Protein AF-A0AAF1BF26-F1 (afdb_monomer_lite)

Sequence (367 aa):
MISAPVGMAGLGSPFSTPRAQRFASSLDAVSPSLSTPLFRPRTPLGPSLLNSSPVAVKADPRDTPVYIAPKPKAAPTASINDLAVEIIQDIHLLAGNPHFPAVNQHVHNCLTSPSPTYAAAYMLHLYRDCHTRDILTSALRHRIVDIAVAEEMRRLWNNRRGYVPSHQSYLDTASPRTRSPSRTPTVSVPSTPEKQPKPSRPALSVHRLPRRIFRHRPGPQDPAIAPIIKFLFERYDPPVNSGQGYALQRSVLNANYELVEYLLRRGADTMIKDRLAIILAIRAKDLRMIKLLVEPLPGAGTFKEEGDSPTTSRGKKRKIIDRVKIDSKLVREAMSATDPCEEIIHYFVNEKGAMPPLNEIMALGRD

Foldseek 3Di:
DDDDDDDDDDDDDLDDDDDDDDDDDDDDDDDDDDDDDDDDDDDDDDDDDDDDDDDDDDDDPDDDPPPPPPDPPPDPPDDPLNDDLVVLLVVCLVVLDSCSLVPDVSSVVSPVQDDLLSLLSNLCSNCVVPDLACSLVVSVLDPNDDPSNSVSNQVVVCVVQLNDPDPVPVPPPDDDDDDDDDDDDDPDDPDDPPPRPDGNDDGYAHQADRLVLLQDQADPPGDLHHVVVVVNCVPHVYDLCHPQNSNLQSCLLSVSLVSNLVSVLSPRQCPTPNSNSLLSCLLVVPPVSNCSSFFDDVPSPDDDPPDDDDDDDPDDPPPRHTSDQDELVSLCSQLVHPDRDVVNNCCCCPVRVYDHDPVSVVVVVPD

Structure (mmCIF, N/CA/C/O backbone):
data_AF-A0AAF1BF26-F1
#
_entry.id   AF-A0AAF1BF26-F1
#
loop_
_atom_site.group_PDB
_atom_site.id
_atom_site.type_symbol
_atom_site.label_atom_id
_atom_site.label_alt_id
_atom_site.label_comp_id
_atom_site.label_asym_id
_atom_site.label_entity_id
_atom_site.label_seq_id
_atom_site.pdbx_PDB_ins_code
_atom_site.Cartn_x
_atom_site.Cartn_y
_atom_site.Cartn_z
_atom_site.occupancy
_atom_site.B_iso_or_equiv
_atom_site.auth_seq_id
_atom_site.auth_comp_id
_atom_site.auth_asym_id
_atom_site.auth_atom_id
_atom_site.pdbx_PDB_model_num
ATOM 1 N N . MET A 1 1 ? -7.132 -43.014 -4.455 1.00 40.69 1 MET A N 1
ATOM 2 C CA . MET A 1 1 ? -5.999 -42.333 -5.117 1.00 40.69 1 MET A CA 1
ATOM 3 C C . MET A 1 1 ? -6.134 -40.845 -4.850 1.00 40.69 1 MET A C 1
ATOM 5 O O . MET A 1 1 ? -7.050 -40.217 -5.357 1.00 40.69 1 MET A O 1
ATOM 9 N N . ILE A 1 2 ? -5.314 -40.343 -3.930 1.00 36.03 2 ILE A N 1
ATOM 10 C CA . ILE A 1 2 ? -5.322 -38.971 -3.409 1.00 36.03 2 ILE A CA 1
ATOM 11 C C . ILE A 1 2 ? -4.248 -38.201 -4.184 1.00 36.03 2 ILE A C 1
ATOM 13 O O . ILE A 1 2 ? -3.122 -38.683 -4.258 1.00 36.03 2 ILE A O 1
ATOM 17 N N . SER A 1 3 ? -4.571 -37.032 -4.744 1.00 34.88 3 SER A N 1
ATOM 18 C CA . SER A 1 3 ? -3.578 -36.133 -5.345 1.00 34.88 3 SER A CA 1
ATOM 19 C C . SER A 1 3 ? -3.618 -34.781 -4.639 1.00 34.88 3 SER A C 1
ATOM 21 O O . SER A 1 3 ? -4.616 -34.065 -4.688 1.00 34.88 3 SER A O 1
ATOM 23 N N . ALA A 1 4 ? -2.525 -34.480 -3.942 1.00 34.25 4 ALA A N 1
ATOM 24 C CA . ALA A 1 4 ? -2.267 -33.248 -3.208 1.00 34.25 4 ALA A CA 1
ATOM 25 C C . ALA A 1 4 ? -1.696 -32.141 -4.132 1.00 34.25 4 ALA A C 1
ATOM 27 O O . ALA A 1 4 ? -1.203 -32.449 -5.220 1.00 34.25 4 ALA A O 1
ATOM 28 N N . PRO A 1 5 ? -1.743 -30.858 -3.718 1.00 39.78 5 PRO A N 1
ATOM 29 C CA . PRO A 1 5 ? -1.290 -29.723 -4.520 1.00 39.78 5 PRO A CA 1
ATOM 30 C C . PRO A 1 5 ? 0.221 -29.471 -4.385 1.00 39.78 5 PRO A C 1
ATOM 32 O O . PRO A 1 5 ? 0.782 -29.504 -3.291 1.00 39.78 5 PRO A O 1
ATOM 35 N N . VAL A 1 6 ? 0.873 -29.155 -5.508 1.00 40.19 6 VAL A N 1
ATOM 36 C CA . VAL A 1 6 ? 2.287 -28.754 -5.571 1.00 40.19 6 VAL A CA 1
ATOM 37 C C . VAL A 1 6 ? 2.450 -27.322 -5.050 1.00 40.19 6 VAL A C 1
ATOM 39 O O . VAL A 1 6 ? 1.807 -26.386 -5.526 1.00 40.19 6 VAL A O 1
ATOM 42 N N . GLY A 1 7 ? 3.309 -27.168 -4.042 1.00 30.08 7 GLY A N 1
ATOM 43 C CA . GLY A 1 7 ? 3.620 -25.907 -3.379 1.00 30.08 7 GLY A CA 1
ATOM 44 C C . GLY A 1 7 ? 4.481 -24.964 -4.224 1.00 30.08 7 GLY A C 1
ATOM 45 O O . GLY A 1 7 ? 5.503 -25.348 -4.782 1.00 30.08 7 GLY A O 1
ATOM 46 N N . MET A 1 8 ? 4.086 -23.691 -4.257 1.00 34.56 8 MET A N 1
ATOM 47 C CA . MET A 1 8 ? 4.892 -22.575 -4.758 1.00 34.56 8 MET A CA 1
ATOM 48 C C . MET A 1 8 ? 5.852 -22.109 -3.657 1.00 34.56 8 MET A C 1
ATOM 50 O O . MET A 1 8 ? 5.487 -21.309 -2.791 1.00 34.56 8 MET A O 1
ATOM 54 N N . ALA A 1 9 ? 7.081 -22.621 -3.687 1.00 34.81 9 ALA A N 1
ATOM 55 C CA . ALA A 1 9 ? 8.181 -22.168 -2.847 1.00 34.81 9 ALA A CA 1
ATOM 56 C C . ALA A 1 9 ? 8.991 -21.054 -3.544 1.00 34.81 9 ALA A C 1
ATOM 58 O O . ALA A 1 9 ? 9.482 -21.224 -4.651 1.00 34.81 9 ALA A O 1
ATOM 59 N N . GLY A 1 10 ? 9.124 -19.915 -2.856 1.00 34.03 10 GLY A N 1
ATOM 60 C CA . GLY A 1 10 ? 10.326 -19.069 -2.819 1.00 34.03 10 GLY A CA 1
ATOM 61 C C . GLY A 1 10 ? 10.911 -18.503 -4.119 1.00 34.03 10 GLY A C 1
ATOM 62 O O . GLY A 1 10 ? 11.982 -18.924 -4.535 1.00 34.03 10 GLY A O 1
ATOM 63 N N . LEU A 1 11 ? 10.337 -17.419 -4.655 1.00 39.53 11 LEU A N 1
ATOM 64 C CA . LEU A 1 11 ? 11.113 -16.472 -5.469 1.00 39.53 11 LEU A CA 1
ATOM 65 C C . LEU A 1 11 ? 11.870 -15.512 -4.540 1.00 39.53 11 LEU A C 1
ATOM 67 O O . LEU A 1 11 ? 11.281 -14.608 -3.937 1.00 39.53 11 LEU A O 1
ATOM 71 N N . GLY A 1 12 ? 13.175 -15.750 -4.406 1.00 33.31 12 GLY A N 1
ATOM 72 C CA . GLY A 1 12 ? 14.129 -14.834 -3.788 1.00 33.31 12 GLY A CA 1
ATOM 73 C C . GLY A 1 12 ? 14.216 -13.511 -4.556 1.00 33.31 12 GLY A C 1
ATOM 74 O O . GLY A 1 12 ? 14.088 -13.461 -5.776 1.00 33.31 12 GLY A O 1
ATOM 75 N N . SER A 1 13 ? 14.389 -12.419 -3.812 1.00 44.44 13 SER A N 1
ATOM 76 C CA . SER A 1 13 ? 14.563 -11.059 -4.335 1.00 44.44 13 SER A CA 1
ATOM 77 C C . SER A 1 13 ? 15.870 -10.940 -5.137 1.00 44.44 13 SER A C 1
ATOM 79 O O . SER A 1 13 ? 16.902 -11.338 -4.601 1.00 44.44 13 SER A O 1
ATOM 81 N N . PRO A 1 14 ? 15.889 -10.328 -6.339 1.00 39.72 14 PRO A N 1
ATOM 82 C CA . PRO A 1 14 ? 17.132 -10.097 -7.082 1.00 39.72 14 PRO A CA 1
ATOM 83 C C . PRO A 1 14 ? 17.966 -8.913 -6.559 1.00 39.72 14 PRO A C 1
ATOM 85 O O . PRO A 1 14 ? 19.058 -8.679 -7.054 1.00 39.72 14 PRO A O 1
ATOM 88 N N . PHE A 1 15 ? 17.505 -8.181 -5.540 1.00 42.47 15 PHE A N 1
ATOM 89 C CA . PHE A 1 15 ? 18.300 -7.128 -4.901 1.00 42.47 15 PHE A CA 1
ATOM 90 C C . PHE A 1 15 ? 18.154 -7.233 -3.384 1.00 42.47 15 PHE A C 1
ATOM 92 O O . PHE A 1 15 ? 17.187 -6.736 -2.799 1.00 42.47 15 PHE A O 1
ATOM 99 N N . SER A 1 16 ? 19.082 -7.952 -2.751 1.00 33.31 16 SER A N 1
ATOM 100 C CA . SER A 1 16 ? 19.198 -8.054 -1.296 1.00 33.31 16 SER A CA 1
ATOM 101 C C . SER A 1 16 ? 20.555 -7.505 -0.868 1.00 33.31 16 SER A C 1
ATOM 103 O O . SER A 1 16 ? 21.589 -8.052 -1.232 1.00 33.31 16 SER A O 1
ATOM 105 N N . THR A 1 17 ? 20.545 -6.434 -0.080 1.00 48.38 17 THR A N 1
ATOM 106 C CA . THR A 1 17 ? 21.694 -5.973 0.710 1.00 48.38 17 THR A CA 1
ATOM 107 C C . THR A 1 17 ? 21.740 -6.727 2.051 1.00 48.38 17 THR A C 1
ATOM 109 O O . THR A 1 17 ? 20.719 -7.291 2.468 1.00 48.38 17 THR A O 1
ATOM 112 N N . PRO A 1 18 ? 22.903 -6.809 2.727 1.00 40.94 18 PRO A N 1
ATOM 113 C CA . PRO A 1 18 ? 23.077 -7.700 3.869 1.00 40.94 18 PRO A CA 1
ATOM 114 C C . PRO A 1 18 ? 22.363 -7.205 5.135 1.00 40.94 18 PRO A C 1
ATOM 116 O O . PRO A 1 18 ? 22.387 -6.030 5.495 1.00 40.94 18 PRO A O 1
ATOM 119 N N . ARG A 1 19 ? 21.735 -8.165 5.820 1.00 29.84 19 ARG A N 1
ATOM 120 C CA . ARG A 1 19 ? 21.041 -8.054 7.107 1.00 29.84 19 ARG A CA 1
ATOM 121 C C . ARG A 1 19 ? 22.049 -8.285 8.236 1.00 29.84 19 ARG A C 1
ATOM 123 O O . ARG A 1 19 ? 22.527 -9.402 8.390 1.00 29.84 19 ARG A O 1
ATOM 130 N N . ALA A 1 20 ? 22.325 -7.267 9.048 1.00 34.78 20 ALA A N 1
ATOM 131 C CA . ALA A 1 20 ? 23.003 -7.433 10.332 1.00 34.78 20 ALA A CA 1
ATOM 132 C C . ALA A 1 20 ? 21.964 -7.720 11.431 1.00 34.78 20 ALA A C 1
ATOM 134 O O . ALA A 1 20 ? 21.023 -6.951 11.627 1.00 34.78 20 ALA A O 1
ATOM 135 N N . GLN A 1 21 ? 22.119 -8.845 12.128 1.00 35.56 21 GLN A N 1
ATOM 136 C CA . GLN A 1 21 ? 21.452 -9.154 13.394 1.00 35.56 21 GLN A CA 1
ATOM 137 C C . GLN A 1 21 ? 22.481 -9.043 14.520 1.00 35.56 21 GLN A C 1
ATOM 139 O O . GLN A 1 21 ? 23.494 -9.734 14.458 1.00 35.56 21 GLN A O 1
ATOM 144 N N . ARG A 1 22 ? 22.183 -8.271 15.571 1.00 34.97 22 ARG A N 1
ATOM 145 C CA . ARG A 1 22 ? 22.579 -8.575 16.958 1.00 34.97 22 ARG A CA 1
ATOM 146 C C . ARG A 1 22 ? 21.479 -8.092 17.911 1.00 34.97 22 ARG A C 1
ATOM 148 O O . ARG A 1 22 ? 20.923 -7.015 17.718 1.00 34.97 22 ARG A O 1
ATOM 155 N N . PHE A 1 23 ? 21.145 -8.944 18.877 1.00 34.34 23 PHE A N 1
ATOM 156 C CA . PHE A 1 23 ? 20.182 -8.739 19.963 1.00 34.34 23 PHE A CA 1
ATOM 157 C C . PHE A 1 23 ? 20.903 -8.325 21.259 1.00 34.34 23 PHE A C 1
ATOM 159 O O . PHE A 1 23 ? 21.984 -8.851 21.495 1.00 34.34 23 PHE A O 1
ATOM 166 N N . ALA A 1 24 ? 20.208 -7.496 22.066 1.00 32.34 24 ALA A N 1
ATOM 167 C CA . ALA A 1 24 ? 20.249 -7.297 23.538 1.00 32.34 24 ALA A CA 1
ATOM 168 C C . ALA A 1 24 ? 21.606 -6.914 24.198 1.00 32.34 24 ALA A C 1
ATOM 170 O O . ALA A 1 24 ? 22.652 -7.353 23.751 1.00 32.34 24 ALA A O 1
ATOM 171 N N . SER A 1 25 ? 21.722 -6.100 25.260 1.00 30.53 25 SER A N 1
ATOM 172 C CA . SER A 1 25 ? 20.800 -5.687 26.339 1.00 30.53 25 SER A CA 1
ATOM 173 C C . SER A 1 25 ? 21.402 -4.512 27.157 1.00 30.53 25 SER A C 1
ATOM 175 O O . SER A 1 25 ? 22.616 -4.383 27.230 1.00 30.53 25 SER A O 1
ATOM 177 N N . SER A 1 26 ? 20.506 -3.706 27.748 1.00 30.44 26 SER A N 1
ATOM 178 C CA . SER A 1 26 ? 20.555 -2.818 28.942 1.00 30.44 26 SER A CA 1
ATOM 179 C C . SER A 1 26 ? 21.846 -2.664 29.787 1.00 30.44 26 SER A C 1
ATOM 181 O O . SER A 1 26 ? 22.392 -3.667 30.236 1.00 30.44 26 SER A O 1
ATOM 183 N N . LEU A 1 27 ? 22.249 -1.413 30.099 1.00 33.66 27 LEU A N 1
ATOM 184 C CA . LEU A 1 27 ? 22.248 -0.771 31.443 1.00 33.66 27 LEU A CA 1
ATOM 185 C C . LEU A 1 27 ? 22.979 0.600 31.439 1.00 33.66 27 LEU A C 1
ATOM 187 O O . LEU A 1 27 ? 23.675 0.948 30.490 1.00 33.66 27 LEU A O 1
ATOM 191 N N . ASP A 1 28 ? 22.722 1.368 32.496 1.00 28.83 28 ASP A N 1
ATOM 192 C CA . ASP A 1 28 ? 22.870 2.814 32.720 1.00 28.83 28 ASP A CA 1
ATOM 193 C C . ASP A 1 28 ? 24.282 3.458 32.734 1.00 28.83 28 ASP A C 1
ATOM 195 O O . ASP A 1 28 ? 25.301 2.802 32.917 1.00 28.83 28 ASP A O 1
ATOM 199 N N . ALA A 1 29 ? 24.245 4.804 32.708 1.00 30.02 29 ALA A N 1
ATOM 200 C CA . ALA A 1 29 ? 25.068 5.760 33.477 1.00 30.02 29 ALA A CA 1
ATOM 201 C C . ALA A 1 29 ? 26.346 6.409 32.869 1.00 30.02 29 ALA A C 1
ATOM 203 O O . ALA A 1 29 ? 27.376 5.781 32.675 1.00 30.02 29 ALA A O 1
ATOM 204 N N . VAL A 1 30 ? 26.256 7.750 32.760 1.00 31.06 30 VAL A N 1
ATOM 205 C CA . VAL A 1 30 ? 27.221 8.788 33.214 1.00 31.06 30 VAL A CA 1
ATOM 206 C C . VAL A 1 30 ? 28.549 8.998 32.443 1.00 31.06 30 VAL A C 1
ATOM 208 O O . VAL A 1 30 ? 29.457 8.177 32.445 1.00 31.06 30 VAL A O 1
ATOM 211 N N . SER A 1 31 ? 28.680 10.201 31.860 1.00 33.72 31 SER A N 1
ATOM 212 C CA . SER A 1 31 ? 29.905 10.861 31.346 1.00 33.72 31 SER A CA 1
ATOM 213 C C . SER A 1 31 ? 30.948 11.121 32.458 1.00 33.72 31 SER A C 1
ATOM 215 O O . SER A 1 31 ? 30.517 11.291 33.600 1.00 33.72 31 SER A O 1
ATOM 217 N N . PRO A 1 32 ? 32.275 11.280 32.188 1.00 43.38 32 PRO A N 1
ATOM 218 C CA . PRO A 1 32 ? 32.796 12.550 31.629 1.00 43.38 32 PRO A CA 1
ATOM 219 C C . PRO A 1 32 ? 34.136 12.527 30.819 1.00 43.38 32 PRO A C 1
ATOM 221 O O . PRO A 1 32 ? 34.945 11.616 30.900 1.00 43.38 32 PRO A O 1
ATOM 224 N N . SER A 1 33 ? 34.322 13.614 30.048 1.00 31.86 33 SER A N 1
ATOM 225 C CA . SER A 1 33 ? 35.517 14.437 29.709 1.00 31.86 33 SER A CA 1
ATOM 226 C C . SER A 1 33 ? 36.944 13.899 29.407 1.00 31.86 33 SER A C 1
ATOM 228 O O . SER A 1 33 ? 37.556 13.221 30.220 1.00 31.86 33 SER A O 1
ATOM 230 N N . LEU A 1 34 ? 37.522 14.537 28.363 1.00 32.00 34 LEU A N 1
ATOM 231 C CA . LEU A 1 34 ? 38.917 15.008 28.149 1.00 32.00 34 LEU A CA 1
ATOM 232 C C . LEU A 1 34 ? 40.036 14.016 27.757 1.00 32.00 34 LEU A C 1
ATOM 234 O O . LEU A 1 34 ? 40.499 13.229 28.570 1.00 32.00 34 LEU A O 1
ATOM 238 N N . SER A 1 35 ? 40.590 14.212 26.547 1.00 30.39 35 SER A N 1
ATOM 239 C CA . SER A 1 35 ? 42.024 14.485 26.272 1.00 30.39 35 SER A CA 1
ATOM 240 C C . SER A 1 35 ? 42.433 14.017 24.864 1.00 30.39 35 SER A C 1
ATOM 242 O O . SER A 1 35 ? 42.386 12.833 24.546 1.00 30.39 35 SER A O 1
ATOM 244 N N . THR A 1 36 ? 42.881 14.951 24.025 1.00 43.78 36 THR A N 1
ATOM 245 C CA . THR A 1 36 ? 43.575 14.695 22.751 1.00 43.78 36 THR A CA 1
ATOM 246 C C . THR A 1 36 ? 44.898 15.450 22.757 1.00 43.78 36 THR A C 1
ATOM 248 O O . THR A 1 36 ? 44.869 16.656 23.021 1.00 43.78 36 THR A O 1
ATOM 251 N N . PRO A 1 37 ? 46.030 14.831 22.381 1.00 43.94 37 PRO A N 1
ATOM 252 C CA . PRO A 1 37 ? 47.222 15.572 22.020 1.00 43.94 37 PRO A CA 1
ATOM 253 C C . PRO A 1 37 ? 47.460 15.600 20.503 1.00 43.94 37 PRO A C 1
ATOM 255 O O . PRO A 1 37 ? 47.262 14.633 19.770 1.00 43.94 37 PRO A O 1
ATOM 258 N N . LEU A 1 38 ? 47.918 16.777 20.084 1.00 38.22 38 LEU A N 1
ATOM 259 C CA . LEU A 1 38 ? 48.548 17.143 18.818 1.00 38.22 38 LEU A CA 1
ATOM 260 C C . LEU A 1 38 ? 49.737 16.232 18.459 1.00 38.22 38 LEU A C 1
ATOM 262 O O . LEU A 1 38 ? 50.477 15.863 19.362 1.00 38.22 38 LEU A O 1
ATOM 266 N N . PHE A 1 39 ? 50.024 16.031 17.160 1.00 33.72 39 PHE A N 1
ATOM 267 C CA . PHE A 1 39 ? 51.300 16.460 16.546 1.00 33.72 39 PHE A CA 1
ATOM 268 C C . PHE A 1 39 ? 51.361 16.287 15.004 1.00 33.72 39 PHE A C 1
ATOM 270 O O . PHE A 1 39 ? 51.277 15.189 14.473 1.00 33.72 39 PHE A O 1
ATOM 277 N N . ARG A 1 40 ? 51.550 17.444 14.347 1.00 35.94 40 ARG A N 1
ATOM 278 C CA . ARG A 1 40 ? 52.318 17.848 13.140 1.00 35.94 40 ARG A CA 1
ATOM 279 C C . ARG A 1 40 ? 52.424 17.008 11.839 1.00 35.94 40 ARG A C 1
ATOM 281 O O . ARG A 1 40 ? 52.832 15.854 11.874 1.00 35.94 40 ARG A O 1
ATOM 288 N N . PRO A 1 41 ? 5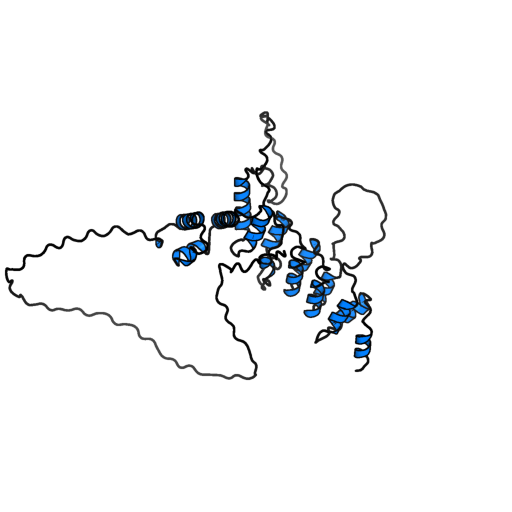2.313 17.685 10.668 1.00 45.59 41 PRO A N 1
ATOM 289 C CA . PRO A 1 41 ? 52.735 17.192 9.354 1.00 45.59 41 PRO A CA 1
ATOM 290 C C . PRO A 1 41 ? 54.164 17.652 8.985 1.00 45.59 41 PRO A C 1
ATOM 292 O O . PRO A 1 41 ? 54.627 18.696 9.455 1.00 45.59 41 PRO A O 1
ATOM 295 N N . ARG A 1 42 ? 54.845 16.936 8.077 1.00 36.66 42 ARG A N 1
ATOM 296 C CA . ARG A 1 42 ? 55.989 17.469 7.311 1.00 36.66 42 ARG A CA 1
ATOM 297 C C . ARG A 1 42 ? 55.957 17.021 5.846 1.00 36.66 42 ARG A C 1
ATOM 299 O O . ARG A 1 42 ? 55.748 15.857 5.531 1.00 36.66 42 ARG A O 1
ATOM 306 N N . THR A 1 43 ? 56.143 18.027 5.005 1.00 45.53 43 THR A N 1
ATOM 307 C CA . THR A 1 43 ? 56.187 18.121 3.542 1.00 45.53 43 THR A CA 1
ATOM 308 C C . THR A 1 43 ? 57.587 17.794 2.968 1.00 45.53 43 THR A C 1
ATOM 310 O O . THR A 1 43 ? 58.497 17.498 3.745 1.00 45.53 43 THR A O 1
ATOM 313 N N . PRO A 1 44 ? 57.762 17.791 1.624 1.00 57.31 44 PRO A N 1
ATOM 314 C CA . PRO A 1 44 ? 58.751 16.989 0.904 1.00 57.31 44 PRO A CA 1
ATOM 315 C C . PRO A 1 44 ? 60.024 17.766 0.533 1.00 57.31 44 PRO A C 1
ATOM 317 O O . PRO A 1 44 ? 60.053 18.995 0.577 1.00 57.31 44 PRO A O 1
ATOM 320 N N . LEU A 1 45 ? 61.054 17.046 0.084 1.00 40.09 45 LEU A N 1
ATOM 321 C CA . LEU A 1 45 ? 62.228 17.612 -0.581 1.00 40.09 45 LEU A CA 1
ATOM 322 C C . LEU A 1 45 ? 62.517 16.841 -1.871 1.00 40.09 45 LEU A C 1
ATOM 324 O O . LEU A 1 45 ? 62.503 15.612 -1.894 1.00 40.09 45 LEU A O 1
ATOM 328 N N . GLY A 1 46 ? 62.704 17.616 -2.937 1.00 37.53 46 GLY A N 1
ATOM 329 C CA . GLY A 1 46 ? 63.023 17.179 -4.288 1.00 37.53 46 GLY A CA 1
ATOM 330 C C . GLY A 1 46 ? 64.532 16.998 -4.542 1.00 37.53 46 GLY A C 1
ATOM 331 O O . GLY A 1 46 ? 65.257 16.631 -3.621 1.00 37.53 46 GLY A O 1
ATOM 332 N N . PRO A 1 47 ? 65.001 17.189 -5.791 1.00 60.97 47 PRO A N 1
ATOM 333 C CA . PRO A 1 47 ? 65.889 16.238 -6.460 1.00 60.97 47 PRO A CA 1
ATOM 334 C C . PRO A 1 47 ? 67.333 16.738 -6.625 1.00 60.97 47 PRO A C 1
ATOM 336 O O . PRO A 1 47 ? 67.577 17.942 -6.638 1.00 60.97 47 PRO A O 1
ATOM 339 N N . SER A 1 48 ? 68.266 15.812 -6.873 1.00 37.41 48 SER A N 1
ATOM 340 C CA . SER A 1 48 ? 69.649 16.135 -7.247 1.00 37.41 48 SER A CA 1
ATOM 341 C C . SER A 1 48 ? 70.153 15.248 -8.385 1.00 37.41 48 SER A C 1
ATOM 343 O O . SER A 1 48 ? 70.106 14.022 -8.323 1.00 37.41 48 SER A O 1
ATOM 345 N N . LEU A 1 49 ? 70.631 15.933 -9.421 1.00 40.59 49 LEU A N 1
ATOM 346 C CA . LEU A 1 49 ? 71.404 15.463 -10.567 1.00 40.59 49 LEU A CA 1
ATOM 347 C C . LEU A 1 49 ? 72.805 14.995 -10.136 1.00 40.59 49 LEU A C 1
ATOM 349 O O . LEU A 1 49 ? 73.362 15.577 -9.209 1.00 40.59 49 LEU A O 1
ATOM 353 N N . LEU A 1 50 ? 73.399 14.053 -10.880 1.00 36.72 50 LEU A N 1
ATOM 354 C CA . LEU A 1 50 ? 74.702 14.174 -11.574 1.00 36.72 50 LEU A CA 1
ATOM 355 C C . LEU A 1 50 ? 75.379 12.809 -11.794 1.00 36.72 50 LEU A C 1
ATOM 357 O O . LEU A 1 50 ? 75.561 12.035 -10.865 1.00 36.72 50 LEU A O 1
ATOM 361 N N . ASN A 1 51 ? 75.795 12.618 -13.052 1.00 34.44 51 ASN A N 1
ATOM 362 C CA . ASN A 1 51 ? 77.010 11.967 -13.552 1.00 34.44 51 ASN A CA 1
ATOM 363 C C . ASN A 1 51 ? 77.453 10.610 -12.982 1.00 34.44 51 ASN A C 1
ATOM 365 O O . ASN A 1 51 ? 77.809 10.495 -11.815 1.00 34.44 51 ASN A O 1
ATOM 369 N N . SER A 1 52 ? 77.692 9.650 -13.884 1.00 36.06 52 SER A N 1
ATOM 370 C CA . SER A 1 52 ? 79.058 9.288 -14.324 1.00 36.06 52 SER A CA 1
ATOM 371 C C . SER A 1 52 ? 79.024 8.132 -15.339 1.00 36.06 52 SER A C 1
ATOM 373 O O . SER A 1 52 ? 78.599 7.028 -15.023 1.00 36.06 52 SER A O 1
ATOM 375 N N . SER A 1 53 ? 79.512 8.393 -16.556 1.00 37.16 53 SER A N 1
ATOM 376 C CA . SER A 1 53 ? 80.234 7.405 -17.387 1.00 37.16 53 SER A CA 1
ATOM 377 C C . SER A 1 53 ? 81.582 7.072 -16.703 1.00 37.16 53 SER A C 1
ATOM 379 O O . SER A 1 53 ? 81.963 7.855 -15.830 1.00 37.16 53 SER A O 1
ATOM 381 N N . PRO A 1 54 ? 82.379 6.045 -17.086 1.00 51.69 54 PRO A N 1
ATOM 382 C CA . PRO A 1 54 ? 82.401 5.328 -18.369 1.00 51.69 54 PRO A CA 1
ATOM 383 C C . PRO A 1 54 ? 82.573 3.794 -18.220 1.00 51.69 54 PRO A C 1
ATOM 385 O O . PRO A 1 54 ? 82.648 3.270 -17.117 1.00 51.69 54 PRO A O 1
ATOM 388 N N . VAL A 1 55 ? 82.671 3.067 -19.339 1.00 38.91 55 VAL A N 1
ATOM 389 C CA . VAL A 1 55 ? 83.800 2.166 -19.678 1.00 38.91 55 VAL A CA 1
ATOM 390 C C . VAL A 1 55 ? 83.401 1.319 -20.889 1.00 38.91 55 VAL A C 1
ATOM 392 O O . VAL A 1 55 ? 82.419 0.582 -20.883 1.00 38.91 55 VAL A O 1
ATOM 395 N N . ALA A 1 56 ? 84.195 1.461 -21.947 1.00 44.03 56 ALA A N 1
ATOM 396 C CA . ALA A 1 56 ? 84.126 0.677 -23.164 1.00 44.03 56 ALA A CA 1
ATOM 397 C C . ALA A 1 56 ? 84.609 -0.757 -22.900 1.00 44.03 56 ALA A C 1
ATOM 399 O O . ALA A 1 56 ? 85.759 -0.963 -22.509 1.00 44.03 56 ALA A O 1
ATOM 400 N N . VAL A 1 57 ? 83.750 -1.740 -23.167 1.00 44.94 57 VAL A N 1
ATOM 401 C CA . VAL A 1 57 ? 84.138 -3.150 -23.270 1.00 44.94 57 VAL A CA 1
ATOM 402 C C . VAL A 1 57 ? 84.043 -3.557 -24.736 1.00 44.94 57 VAL A C 1
ATOM 404 O O . VAL A 1 57 ? 83.050 -3.301 -25.413 1.00 44.94 57 VAL A O 1
ATOM 407 N N . LYS A 1 58 ? 85.154 -4.116 -25.220 1.00 40.75 58 LYS A N 1
ATOM 408 C CA . LYS A 1 58 ? 85.392 -4.590 -26.583 1.00 40.75 58 LYS A CA 1
ATOM 409 C C . LYS A 1 58 ? 84.345 -5.624 -27.004 1.00 40.75 58 LYS A C 1
ATOM 411 O O . LYS A 1 58 ? 83.987 -6.501 -26.228 1.00 40.75 58 LYS A O 1
ATOM 416 N N . ALA A 1 59 ? 83.913 -5.504 -28.254 1.00 39.72 59 ALA A N 1
ATOM 417 C CA . ALA A 1 59 ? 83.000 -6.413 -28.923 1.00 39.72 59 ALA A CA 1
ATOM 418 C C . ALA A 1 59 ? 83.694 -7.740 -29.277 1.00 39.72 59 ALA A C 1
ATOM 420 O O . ALA A 1 59 ? 84.725 -7.729 -29.951 1.00 39.72 59 ALA A O 1
ATOM 421 N N . ASP A 1 60 ? 83.090 -8.856 -28.869 1.00 48.31 60 ASP A N 1
ATOM 422 C CA . ASP A 1 60 ? 83.344 -10.182 -29.436 1.00 48.31 60 ASP A CA 1
ATOM 423 C C . ASP A 1 60 ? 82.419 -10.403 -30.651 1.00 48.31 60 ASP A C 1
ATOM 425 O O . ASP A 1 60 ? 81.207 -10.184 -30.550 1.00 48.31 60 ASP A O 1
ATOM 429 N N . PRO A 1 61 ? 82.934 -10.829 -31.819 1.00 57.44 61 PRO A N 1
ATOM 430 C CA . PRO A 1 61 ? 82.138 -10.971 -33.028 1.00 57.44 61 PRO A CA 1
ATOM 431 C C . PRO A 1 61 ? 81.661 -12.417 -33.167 1.00 57.44 61 PRO A C 1
ATOM 433 O O . PRO A 1 61 ? 82.254 -13.186 -33.923 1.00 57.44 61 PRO A O 1
ATOM 436 N N . ARG A 1 62 ? 80.617 -12.816 -32.428 1.00 52.66 62 ARG A N 1
ATOM 437 C CA . ARG A 1 62 ? 79.942 -14.111 -32.664 1.00 52.66 62 ARG A CA 1
ATOM 438 C C . ARG A 1 62 ? 78.504 -14.248 -32.160 1.00 52.66 62 ARG A C 1
ATOM 440 O O . ARG A 1 62 ? 77.993 -15.360 -32.161 1.00 52.66 62 ARG A O 1
ATOM 447 N N . ASP A 1 63 ? 77.824 -13.144 -31.867 1.00 46.09 63 ASP A N 1
ATOM 448 C CA . ASP A 1 63 ? 76.383 -13.161 -31.618 1.00 46.09 63 ASP A CA 1
ATOM 449 C C . ASP A 1 63 ? 75.644 -12.537 -32.801 1.00 46.09 63 ASP A C 1
ATOM 451 O O . ASP A 1 63 ? 75.588 -11.320 -32.976 1.00 46.09 63 ASP A O 1
ATOM 455 N N . THR A 1 64 ? 75.077 -13.389 -33.653 1.00 56.81 64 THR A N 1
ATOM 456 C CA . THR A 1 64 ? 74.027 -12.980 -34.589 1.00 56.81 64 THR A CA 1
ATOM 457 C C . THR A 1 64 ? 72.874 -12.371 -33.788 1.00 56.81 64 THR A C 1
ATOM 459 O O . THR A 1 64 ? 72.278 -13.090 -32.979 1.00 56.81 64 THR A O 1
ATOM 462 N N . PRO A 1 65 ? 72.507 -11.092 -33.988 1.00 50.66 65 PRO A N 1
ATOM 463 C CA . PRO A 1 65 ? 71.336 -10.537 -33.335 1.00 50.66 65 PRO A CA 1
ATOM 464 C C . PRO A 1 65 ? 70.108 -11.228 -33.924 1.00 50.66 65 PRO A C 1
ATOM 466 O O . PRO A 1 65 ? 69.750 -11.021 -35.084 1.00 50.66 65 PRO A O 1
ATOM 469 N N . VAL A 1 66 ? 69.465 -12.078 -33.126 1.00 54.88 66 VAL A N 1
ATOM 470 C CA . VAL A 1 66 ? 68.130 -12.583 -33.436 1.00 54.88 66 VAL A CA 1
ATOM 471 C C . VAL A 1 66 ? 67.222 -11.361 -33.518 1.00 54.88 66 VAL A C 1
ATOM 473 O O . VAL A 1 66 ? 66.902 -10.737 -32.507 1.00 54.88 66 VAL A O 1
ATOM 476 N N . TYR A 1 67 ? 66.842 -10.991 -34.739 1.00 53.53 67 TYR A N 1
ATOM 477 C CA . TYR A 1 67 ? 65.834 -9.974 -35.002 1.00 53.53 67 TYR A CA 1
ATOM 478 C C . TYR A 1 67 ? 64.501 -10.517 -34.474 1.00 53.53 67 TYR A C 1
ATOM 480 O O . TYR A 1 67 ? 63.759 -11.206 -35.174 1.00 53.53 67 TYR A O 1
ATOM 488 N N . ILE A 1 68 ? 64.208 -10.264 -33.197 1.00 57.97 68 ILE A N 1
ATOM 489 C CA . ILE A 1 68 ? 62.872 -10.474 -32.649 1.00 57.97 68 ILE A CA 1
ATOM 490 C C . ILE A 1 68 ? 62.008 -9.410 -33.315 1.00 57.97 68 ILE A C 1
ATOM 492 O O . ILE A 1 68 ? 62.020 -8.245 -32.919 1.00 57.97 68 ILE A O 1
ATOM 496 N N . ALA A 1 69 ? 61.304 -9.807 -34.377 1.00 57.28 69 ALA A N 1
ATOM 497 C CA . ALA A 1 69 ? 60.297 -8.970 -35.004 1.00 57.28 69 ALA A CA 1
ATOM 498 C C . ALA A 1 69 ? 59.390 -8.392 -33.901 1.00 57.28 69 ALA A C 1
ATOM 500 O O . ALA A 1 69 ? 58.942 -9.156 -33.035 1.00 57.28 69 ALA A O 1
ATOM 501 N N . PRO A 1 70 ? 59.129 -7.071 -33.876 1.00 56.81 70 PRO A N 1
ATOM 502 C CA . PRO A 1 70 ? 58.212 -6.510 -32.900 1.00 56.81 70 PRO A CA 1
ATOM 503 C C . PRO A 1 70 ? 56.872 -7.218 -33.085 1.00 56.81 70 PRO A C 1
ATOM 505 O O . PRO A 1 70 ? 56.272 -7.145 -34.159 1.00 56.81 70 PRO A O 1
ATOM 508 N N . LYS A 1 71 ? 56.431 -7.954 -32.053 1.00 58.62 71 LYS A N 1
ATOM 509 C CA . LYS A 1 71 ? 55.106 -8.582 -32.041 1.00 58.62 71 LYS A CA 1
ATOM 510 C C . LYS A 1 71 ? 54.096 -7.521 -32.486 1.00 58.62 71 LYS A C 1
ATOM 512 O O . LYS A 1 71 ? 54.150 -6.410 -31.945 1.00 58.62 71 LYS A O 1
ATOM 517 N N . PRO A 1 72 ? 53.209 -7.818 -33.454 1.00 57.72 72 PRO A N 1
ATOM 518 C CA . PRO A 1 72 ? 52.197 -6.856 -33.862 1.00 57.72 72 PRO A CA 1
ATOM 519 C C . PRO A 1 72 ? 51.457 -6.419 -32.599 1.00 57.72 72 PRO A C 1
ATOM 521 O O . PRO A 1 72 ? 51.024 -7.271 -31.820 1.00 57.72 72 PRO A O 1
ATOM 524 N N . LYS A 1 73 ? 51.392 -5.102 -32.350 1.00 59.81 73 LYS A N 1
ATOM 525 C CA . LYS A 1 73 ? 50.593 -4.540 -31.256 1.00 59.81 73 LYS A CA 1
ATOM 526 C C . LYS A 1 73 ? 49.200 -5.136 -31.410 1.00 59.81 73 LYS A C 1
ATOM 528 O O . LYS A 1 73 ? 48.531 -4.844 -32.399 1.00 59.81 73 LYS A O 1
ATOM 533 N N . ALA A 1 74 ? 48.831 -6.036 -30.499 1.00 60.59 74 ALA A N 1
ATOM 534 C CA . ALA A 1 74 ? 47.535 -6.686 -30.522 1.00 60.59 74 ALA A CA 1
ATOM 535 C C . ALA A 1 74 ? 46.479 -5.585 -30.645 1.00 60.59 74 ALA A C 1
ATOM 537 O O . ALA A 1 74 ? 46.532 -4.599 -29.904 1.00 60.59 74 ALA A O 1
ATOM 538 N N . ALA A 1 75 ? 45.587 -5.716 -31.630 1.00 63.50 75 ALA A N 1
ATOM 539 C CA . ALA A 1 75 ? 44.445 -4.825 -31.760 1.00 63.50 75 ALA A CA 1
ATOM 540 C C . ALA A 1 75 ? 43.752 -4.720 -30.390 1.00 63.50 75 ALA A C 1
ATOM 542 O O . ALA A 1 75 ? 43.731 -5.723 -29.667 1.00 63.50 75 ALA A O 1
ATOM 543 N N . PRO A 1 76 ? 43.226 -3.546 -30.001 1.00 63.53 76 PRO A N 1
ATOM 544 C CA . PRO A 1 76 ? 42.544 -3.412 -28.723 1.00 63.53 76 PRO A CA 1
ATOM 545 C C . PRO A 1 76 ? 41.425 -4.453 -28.670 1.00 63.53 76 PRO A C 1
ATOM 547 O O . PRO A 1 76 ? 40.473 -4.405 -29.448 1.00 63.53 76 PRO A O 1
ATOM 550 N N . THR A 1 77 ? 41.585 -5.455 -27.808 1.00 73.00 77 THR A N 1
ATOM 551 C CA . THR A 1 77 ? 40.565 -6.469 -27.567 1.00 73.00 77 THR A CA 1
ATOM 552 C C . THR A 1 77 ? 39.411 -5.760 -26.880 1.00 73.00 77 THR A C 1
ATOM 554 O O . THR A 1 77 ? 39.509 -5.477 -25.686 1.00 73.00 77 THR A O 1
ATOM 557 N N . ALA A 1 78 ? 38.370 -5.415 -27.641 1.00 75.69 78 ALA A N 1
ATOM 558 C CA . ALA A 1 78 ? 37.182 -4.768 -27.102 1.00 75.69 78 ALA A CA 1
ATOM 559 C C . ALA A 1 78 ? 36.631 -5.630 -25.963 1.00 75.69 78 ALA A C 1
ATOM 561 O O . ALA A 1 78 ? 36.264 -6.793 -26.166 1.00 75.69 78 ALA A O 1
ATOM 562 N N . SER A 1 79 ? 36.644 -5.078 -24.755 1.00 83.25 79 SER A N 1
ATOM 563 C CA . SER A 1 79 ? 36.119 -5.749 -23.575 1.00 83.25 79 SER A CA 1
ATOM 564 C C . SER A 1 79 ? 34.646 -5.396 -23.402 1.00 83.25 79 SER A C 1
ATOM 566 O O . SER A 1 79 ? 34.158 -4.395 -23.920 1.00 83.25 79 SER A O 1
ATOM 568 N N . ILE A 1 80 ? 33.924 -6.182 -22.603 1.00 81.69 80 ILE A N 1
ATOM 569 C CA . ILE A 1 80 ? 32.536 -5.877 -22.225 1.00 81.69 80 ILE A CA 1
ATOM 570 C C . ILE A 1 80 ? 32.395 -4.496 -21.551 1.00 81.69 80 ILE A C 1
ATOM 572 O O . ILE A 1 80 ? 31.315 -3.918 -21.550 1.00 81.69 80 ILE A O 1
ATOM 576 N N . ASN A 1 81 ? 33.491 -3.967 -20.996 1.00 83.94 81 ASN A N 1
ATOM 577 C CA . ASN A 1 81 ? 33.553 -2.647 -20.366 1.00 83.94 81 ASN A CA 1
ATOM 578 C C . ASN A 1 81 ? 33.570 -1.482 -21.371 1.00 83.94 81 ASN A C 1
ATOM 580 O O . ASN A 1 81 ? 33.328 -0.349 -20.968 1.00 83.94 81 ASN A O 1
ATOM 584 N N . ASP A 1 82 ? 33.867 -1.752 -22.645 1.00 87.00 82 ASP A N 1
ATOM 585 C CA . ASP A 1 82 ? 33.955 -0.735 -23.701 1.00 87.00 82 ASP A CA 1
ATOM 586 C C . ASP A 1 82 ? 32.635 -0.604 -24.485 1.00 87.00 82 ASP A C 1
ATOM 588 O O . ASP A 1 82 ? 32.517 0.216 -25.397 1.00 87.00 82 ASP A O 1
ATOM 592 N N . LEU A 1 83 ? 31.634 -1.428 -24.155 1.00 87.31 83 LEU A N 1
ATOM 593 C CA . LEU A 1 83 ? 30.321 -1.407 -24.792 1.00 87.31 83 LEU A CA 1
ATOM 594 C C . LEU A 1 83 ? 29.495 -0.215 -24.301 1.00 87.31 83 LEU A C 1
ATOM 596 O O . LEU A 1 83 ? 29.465 0.106 -23.115 1.00 87.31 83 LEU A O 1
ATOM 600 N N . ALA A 1 84 ? 28.750 0.396 -25.221 1.00 89.38 84 ALA A N 1
ATOM 601 C CA . ALA A 1 84 ? 27.766 1.413 -24.879 1.00 89.38 84 ALA A CA 1
ATOM 602 C C . ALA A 1 84 ? 26.641 0.828 -24.002 1.00 89.38 84 ALA A C 1
ATOM 604 O O . ALA A 1 84 ? 26.299 -0.358 -24.101 1.00 89.38 84 ALA A O 1
ATOM 605 N N . VAL A 1 85 ? 26.041 1.668 -23.153 1.00 88.38 85 VAL A N 1
ATOM 606 C CA . VAL A 1 85 ? 25.056 1.230 -22.150 1.00 88.38 85 VAL A CA 1
ATOM 607 C C . VAL A 1 85 ? 23.811 0.616 -22.794 1.00 88.38 85 VAL A C 1
ATOM 609 O O . VAL A 1 85 ? 23.234 -0.324 -22.249 1.00 88.38 85 VAL A O 1
ATOM 612 N N . GLU A 1 86 ? 23.430 1.108 -23.972 1.00 89.00 86 GLU A N 1
ATOM 613 C CA . GLU A 1 86 ? 22.297 0.643 -24.771 1.00 89.00 86 GLU A CA 1
ATOM 614 C C . GLU A 1 86 ? 22.526 -0.788 -25.262 1.00 89.00 86 GLU A C 1
ATOM 616 O O . GLU A 1 86 ? 21.633 -1.625 -25.182 1.00 89.00 86 GLU A O 1
ATOM 621 N N . ILE A 1 87 ? 23.754 -1.105 -25.682 1.00 89.81 87 ILE A N 1
ATOM 622 C CA . ILE A 1 87 ? 24.102 -2.446 -26.160 1.00 89.81 87 ILE A CA 1
ATOM 623 C C . ILE A 1 87 ? 24.118 -3.440 -24.999 1.00 89.81 87 ILE A C 1
ATOM 625 O O . ILE A 1 87 ? 23.614 -4.552 -25.132 1.00 89.81 87 ILE A O 1
ATOM 629 N N . ILE A 1 88 ? 24.637 -3.042 -23.834 1.00 89.19 88 ILE A N 1
ATOM 630 C CA . ILE A 1 88 ? 24.598 -3.875 -22.619 1.00 89.19 88 ILE A CA 1
ATOM 631 C C . ILE A 1 88 ? 23.144 -4.173 -22.218 1.00 89.19 88 ILE A C 1
ATOM 633 O O . ILE A 1 88 ? 22.813 -5.301 -21.840 1.00 89.19 88 ILE A O 1
ATOM 637 N N . GLN A 1 89 ? 22.273 -3.170 -22.321 1.00 89.50 89 GLN A N 1
ATOM 638 C CA . GLN A 1 89 ? 20.839 -3.297 -22.084 1.00 89.50 89 GLN A CA 1
ATOM 639 C C . GLN A 1 89 ? 20.180 -4.255 -23.092 1.00 89.50 89 GLN A C 1
ATOM 641 O O . GLN A 1 89 ? 19.483 -5.187 -22.683 1.00 89.50 89 GLN A O 1
ATOM 646 N N . ASP A 1 90 ? 20.447 -4.108 -24.386 1.00 87.75 90 ASP A N 1
ATOM 647 C CA . ASP A 1 90 ? 19.898 -4.994 -25.419 1.00 87.75 90 ASP A CA 1
ATOM 648 C C . ASP A 1 90 ? 20.368 -6.443 -25.250 1.00 87.75 90 ASP A C 1
ATOM 650 O O . ASP A 1 90 ? 19.553 -7.369 -25.314 1.00 87.75 90 ASP A O 1
ATOM 654 N N . ILE A 1 91 ? 21.652 -6.654 -24.939 1.00 89.50 91 ILE A N 1
ATOM 655 C CA . ILE A 1 91 ? 22.193 -7.980 -24.613 1.00 89.50 91 ILE A CA 1
ATOM 656 C C . ILE A 1 91 ? 21.422 -8.588 -23.438 1.00 89.50 91 ILE A C 1
ATOM 658 O O . ILE A 1 91 ? 21.020 -9.749 -23.509 1.00 89.50 91 ILE A O 1
ATOM 662 N N . HIS A 1 92 ? 21.165 -7.820 -22.375 1.00 89.69 92 HIS A N 1
ATOM 663 C CA . HIS A 1 92 ? 20.406 -8.319 -21.228 1.00 89.69 92 HIS A CA 1
ATOM 664 C C . HIS A 1 92 ? 18.950 -8.662 -21.581 1.00 89.69 92 HIS A C 1
ATOM 666 O O . HIS A 1 92 ? 18.449 -9.706 -21.154 1.00 89.69 92 HIS A O 1
ATOM 672 N N . LEU A 1 93 ? 18.277 -7.822 -22.374 1.00 88.75 93 LEU A N 1
ATOM 673 C CA . LEU A 1 93 ? 16.905 -8.067 -22.837 1.00 88.75 93 LEU A CA 1
ATOM 674 C C . LEU A 1 93 ? 16.798 -9.332 -23.689 1.00 88.75 93 LEU A C 1
ATOM 676 O O . LEU A 1 93 ? 15.831 -10.080 -23.541 1.00 88.75 93 LEU A O 1
ATOM 680 N N . LEU A 1 94 ? 17.773 -9.565 -24.569 1.00 87.50 94 LEU A N 1
ATOM 681 C CA . LEU A 1 94 ? 17.822 -10.747 -25.429 1.00 87.50 94 LEU A CA 1
ATOM 682 C C . LEU A 1 94 ? 18.203 -12.008 -24.649 1.00 87.50 94 LEU A C 1
ATOM 684 O O . LEU A 1 94 ? 17.623 -13.067 -24.880 1.00 87.50 94 LEU A O 1
ATOM 688 N N . ALA A 1 95 ? 19.148 -11.894 -23.715 1.00 87.75 95 ALA A N 1
ATOM 689 C CA . ALA A 1 95 ? 19.587 -13.012 -22.890 1.00 87.75 95 ALA A CA 1
ATOM 690 C C . ALA A 1 95 ? 18.501 -13.473 -21.908 1.00 87.75 95 ALA A C 1
ATOM 692 O O . ALA A 1 95 ? 18.461 -14.650 -21.552 1.00 87.75 95 ALA A O 1
ATOM 693 N N . GLY A 1 96 ? 17.651 -12.554 -21.429 1.00 83.62 96 GLY A N 1
ATOM 694 C CA . GLY A 1 96 ? 16.573 -12.857 -20.484 1.00 83.62 96 GLY A CA 1
ATOM 695 C C . GLY A 1 96 ? 17.060 -13.434 -19.148 1.00 83.62 96 GLY A C 1
ATOM 696 O O . GLY A 1 96 ? 16.277 -14.048 -18.428 1.00 83.62 96 GLY A O 1
ATOM 697 N N . ASN A 1 97 ? 18.349 -13.274 -18.823 1.00 85.69 97 ASN A N 1
ATOM 698 C CA . ASN A 1 97 ? 18.978 -13.875 -17.653 1.00 85.69 97 ASN A CA 1
ATOM 699 C C . ASN A 1 97 ? 18.985 -12.894 -16.466 1.00 85.69 97 ASN A C 1
ATOM 701 O O . ASN A 1 97 ? 19.751 -11.928 -16.498 1.00 85.69 97 ASN A O 1
ATOM 705 N N . PRO A 1 98 ? 18.249 -13.174 -15.373 1.00 83.25 98 PRO A N 1
ATOM 706 C CA . PRO A 1 98 ? 18.207 -12.306 -14.194 1.00 83.25 98 PRO A CA 1
ATOM 707 C C . PRO A 1 98 ? 19.561 -12.104 -13.497 1.00 83.25 98 PRO A C 1
ATOM 709 O O . PRO A 1 98 ? 19.712 -11.162 -12.722 1.00 83.25 98 PRO A O 1
ATOM 712 N N . HIS A 1 99 ? 20.531 -12.991 -13.734 1.00 84.94 99 HIS A N 1
ATOM 713 C CA . HIS A 1 99 ? 21.853 -12.975 -13.103 1.00 84.94 99 HIS A CA 1
ATOM 714 C C . HIS A 1 99 ? 22.916 -12.237 -13.921 1.00 84.94 99 HIS A C 1
ATOM 716 O O . HIS A 1 99 ? 24.049 -12.111 -13.465 1.00 84.94 99 HIS A O 1
ATOM 722 N N . PHE A 1 100 ? 22.578 -11.715 -15.100 1.00 85.69 100 PHE A N 1
ATOM 723 C CA . PHE A 1 100 ? 23.518 -10.957 -15.927 1.00 85.69 100 PHE A CA 1
ATOM 724 C C . PHE A 1 100 ? 24.159 -9.746 -15.212 1.00 85.69 100 PHE A C 1
ATOM 726 O O . PHE A 1 100 ? 25.367 -9.555 -15.364 1.00 85.69 100 PHE A O 1
ATOM 733 N N . PRO A 1 101 ? 23.447 -8.982 -14.352 1.00 84.88 101 PRO A N 1
ATOM 734 C CA . PRO A 1 101 ? 24.077 -7.920 -13.565 1.00 84.88 101 PRO A CA 1
ATOM 735 C C . PRO A 1 101 ? 25.164 -8.414 -12.599 1.00 84.88 101 PRO A C 1
ATOM 737 O O . PRO A 1 101 ? 25.989 -7.617 -12.173 1.00 84.88 101 PRO A O 1
ATOM 740 N N . ALA A 1 102 ? 25.188 -9.702 -12.235 1.00 86.75 102 ALA A N 1
ATOM 741 C CA . ALA A 1 102 ? 26.179 -10.254 -11.309 1.00 86.75 102 ALA A CA 1
ATOM 742 C C . ALA A 1 102 ? 27.522 -10.594 -11.981 1.00 86.75 102 ALA A C 1
ATOM 744 O O . ALA A 1 102 ? 28.486 -10.909 -11.289 1.00 86.75 102 ALA A O 1
ATOM 745 N N . VAL A 1 103 ? 27.593 -10.545 -13.315 1.00 86.94 103 VAL A N 1
ATOM 746 C CA . VAL A 1 103 ? 28.777 -10.970 -14.078 1.00 86.94 103 VAL A CA 1
ATOM 747 C C . VAL A 1 103 ? 29.910 -9.943 -13.994 1.00 86.94 103 VAL A C 1
ATOM 749 O O . VAL A 1 103 ? 31.080 -10.316 -13.988 1.00 86.94 103 VAL A O 1
ATOM 752 N N . ASN A 1 104 ? 29.587 -8.647 -13.940 1.00 89.25 104 ASN A N 1
ATOM 753 C CA . ASN A 1 104 ? 30.577 -7.570 -13.959 1.00 89.25 104 ASN A CA 1
ATOM 754 C C . ASN A 1 104 ? 30.031 -6.313 -13.261 1.00 89.25 104 ASN A C 1
ATOM 756 O O . ASN A 1 104 ? 28.869 -5.953 -13.443 1.00 89.25 104 ASN A O 1
ATOM 760 N N . GLN A 1 105 ? 30.883 -5.607 -12.513 1.00 87.44 105 GLN A N 1
ATOM 761 C CA . GLN A 1 105 ? 30.538 -4.350 -11.843 1.00 87.44 105 GLN A CA 1
ATOM 762 C C . GLN A 1 105 ? 30.089 -3.246 -12.816 1.00 87.44 105 GLN A C 1
ATOM 764 O O . GLN A 1 105 ? 29.179 -2.485 -12.493 1.00 87.44 105 GLN A O 1
ATOM 769 N N . HIS A 1 106 ? 30.696 -3.152 -14.003 1.00 87.69 106 HIS A N 1
ATOM 770 C CA . HIS A 1 106 ? 30.292 -2.202 -15.041 1.00 87.69 106 HIS A CA 1
ATOM 771 C C . HIS A 1 106 ? 28.852 -2.480 -15.491 1.00 87.69 106 HIS A C 1
ATOM 773 O O . HIS A 1 106 ? 27.998 -1.601 -15.407 1.00 87.69 106 HIS A O 1
ATOM 779 N N . VAL A 1 107 ? 28.554 -3.738 -15.833 1.00 86.94 107 VAL A N 1
ATOM 780 C CA . VAL A 1 107 ? 27.204 -4.188 -16.209 1.00 86.94 107 VAL A CA 1
ATOM 781 C C . VAL A 1 107 ? 26.209 -3.957 -15.068 1.00 86.94 107 VAL A C 1
ATOM 783 O O . VAL A 1 107 ? 25.114 -3.446 -15.299 1.00 86.94 107 VAL A O 1
ATOM 786 N N . HIS A 1 108 ? 26.594 -4.259 -13.827 1.00 86.56 108 HIS A N 1
ATOM 787 C CA . HIS A 1 108 ? 25.778 -3.974 -12.650 1.00 86.56 108 HIS A CA 1
ATOM 788 C C . HIS A 1 108 ? 25.415 -2.486 -12.564 1.00 86.56 108 HIS A C 1
ATOM 790 O O . HIS A 1 108 ? 24.243 -2.140 -12.406 1.00 86.56 108 HIS A O 1
ATOM 796 N N . ASN A 1 109 ? 26.398 -1.594 -12.697 1.00 85.69 109 ASN A N 1
ATOM 797 C CA . ASN A 1 109 ? 26.187 -0.150 -12.604 1.00 85.69 109 ASN A CA 1
ATOM 798 C C . ASN A 1 109 ? 25.279 0.362 -13.735 1.00 85.69 109 ASN A C 1
ATOM 800 O O . ASN A 1 109 ? 24.351 1.126 -13.471 1.00 85.69 109 ASN A O 1
ATOM 804 N N . CYS A 1 110 ? 25.478 -0.127 -14.962 1.00 85.44 110 CYS A N 1
ATOM 805 C CA . CYS A 1 110 ? 24.638 0.178 -16.123 1.00 85.44 110 CYS A CA 1
ATOM 806 C C . CYS A 1 110 ? 23.170 -0.245 -15.939 1.00 85.44 110 CYS A C 1
ATOM 808 O O . CYS A 1 110 ? 22.264 0.408 -16.457 1.00 85.44 110 CYS A O 1
ATOM 810 N N . LEU A 1 111 ? 22.926 -1.334 -15.204 1.00 84.56 111 LEU A N 1
ATOM 811 C CA . LEU A 1 111 ? 21.593 -1.910 -14.997 1.00 84.56 111 LEU A CA 1
ATOM 812 C C . LEU A 1 111 ? 20.933 -1.510 -13.668 1.00 84.56 111 LEU A C 1
ATOM 814 O O . LEU A 1 111 ? 19.748 -1.784 -13.478 1.00 84.56 111 LEU A O 1
ATOM 818 N N . THR A 1 112 ? 21.666 -0.854 -12.763 1.00 83.56 112 THR A N 1
ATOM 819 C CA . THR A 1 112 ? 21.147 -0.392 -11.461 1.00 83.56 112 THR A CA 1
ATOM 820 C C . THR A 1 112 ? 20.272 0.855 -11.603 1.00 83.56 112 THR A C 1
ATOM 822 O O . THR A 1 112 ? 19.242 0.951 -10.936 1.00 83.56 112 THR A O 1
ATOM 825 N N . SER A 1 113 ? 20.637 1.769 -12.508 1.00 78.38 113 SER A N 1
ATOM 826 C CA . SER A 1 113 ? 19.878 2.993 -12.815 1.00 78.38 113 SER A CA 1
ATOM 827 C C . SER A 1 113 ? 19.439 3.007 -14.286 1.00 78.38 113 SER A C 1
ATOM 829 O O . SER A 1 113 ? 19.944 3.809 -15.073 1.00 78.38 113 SER A O 1
ATOM 831 N N . PRO A 1 114 ? 18.549 2.087 -14.698 1.00 83.69 114 PRO A N 1
ATOM 832 C CA . PRO A 1 114 ? 18.153 1.961 -16.091 1.00 83.69 114 PRO A CA 1
ATOM 833 C C . PRO A 1 114 ? 17.286 3.127 -16.576 1.00 83.69 114 PRO A C 1
ATOM 835 O O . PRO A 1 114 ? 16.549 3.743 -15.807 1.00 83.69 114 PRO A O 1
ATOM 838 N N . SER A 1 115 ? 17.276 3.335 -17.896 1.00 89.31 115 SER A N 1
ATOM 839 C CA . SER A 1 115 ? 16.270 4.176 -18.552 1.00 89.31 115 SER A CA 1
ATOM 840 C C . SER A 1 115 ? 14.851 3.627 -18.305 1.00 89.31 115 SER A C 1
ATOM 842 O O . SER A 1 115 ? 14.661 2.403 -18.358 1.00 89.31 115 SER A O 1
ATOM 844 N N . PRO A 1 116 ? 13.829 4.485 -18.100 1.00 89.81 116 PRO A N 1
ATOM 845 C CA . PRO A 1 116 ? 12.453 4.035 -17.896 1.00 89.81 116 PRO A CA 1
ATOM 846 C C . PRO A 1 116 ? 11.927 3.157 -19.035 1.00 89.81 116 PRO A C 1
ATOM 848 O O . PRO A 1 116 ? 11.248 2.158 -18.790 1.00 89.81 116 PRO A O 1
ATOM 851 N N . THR A 1 117 ? 12.308 3.477 -20.275 1.00 91.38 117 THR A N 1
ATOM 852 C CA . THR A 1 117 ? 11.958 2.707 -21.476 1.00 91.38 117 THR A CA 1
ATOM 853 C C . THR A 1 117 ? 12.497 1.283 -21.400 1.00 91.38 117 THR A C 1
ATOM 855 O O . THR A 1 117 ? 11.779 0.321 -21.677 1.00 91.38 117 THR A O 1
ATOM 858 N N . TYR A 1 118 ? 13.755 1.142 -20.982 1.00 91.25 118 TYR A N 1
ATOM 859 C CA . TYR A 1 118 ? 14.405 -0.151 -20.834 1.00 91.25 118 TYR A CA 1
ATOM 860 C C . TYR A 1 118 ? 13.783 -0.962 -19.696 1.00 91.25 118 TYR A C 1
ATOM 862 O O . TYR A 1 118 ? 13.416 -2.121 -19.891 1.00 91.25 118 TYR A O 1
ATOM 870 N N . ALA A 1 119 ? 13.604 -0.354 -18.519 1.00 91.50 119 ALA A N 1
ATOM 871 C CA . ALA A 1 119 ? 12.997 -1.028 -17.375 1.00 91.50 119 ALA A CA 1
ATOM 872 C C . ALA A 1 119 ? 11.574 -1.508 -17.703 1.00 91.50 119 ALA A C 1
ATOM 874 O O . ALA A 1 119 ? 11.203 -2.635 -17.365 1.00 91.50 119 ALA A O 1
ATOM 875 N N . ALA A 1 120 ? 10.800 -0.696 -18.427 1.00 93.31 120 ALA A N 1
ATOM 876 C CA . ALA A 1 120 ? 9.480 -1.065 -18.915 1.00 93.31 120 ALA A CA 1
ATOM 877 C C . ALA A 1 120 ? 9.529 -2.232 -19.914 1.00 93.31 120 ALA A C 1
ATOM 879 O O . ALA A 1 120 ? 8.762 -3.190 -19.778 1.00 93.31 120 ALA A O 1
ATOM 880 N N . ALA A 1 121 ? 10.439 -2.187 -20.893 1.00 91.62 121 ALA A N 1
ATOM 881 C CA . ALA A 1 121 ? 10.626 -3.260 -21.868 1.00 91.62 121 ALA A CA 1
ATOM 882 C C . ALA A 1 121 ? 11.038 -4.579 -21.194 1.00 91.62 121 ALA A C 1
ATOM 884 O O . ALA A 1 121 ? 10.450 -5.623 -21.490 1.00 91.62 121 ALA A O 1
ATOM 885 N N . TYR A 1 122 ? 11.970 -4.515 -20.240 1.00 91.25 122 TYR A N 1
ATOM 886 C CA . TYR A 1 122 ? 12.432 -5.661 -19.461 1.00 91.25 122 TYR A CA 1
ATOM 887 C C . TYR A 1 122 ? 11.307 -6.257 -18.614 1.00 91.25 122 TYR A C 1
ATOM 889 O O . TYR A 1 122 ? 11.090 -7.465 -18.647 1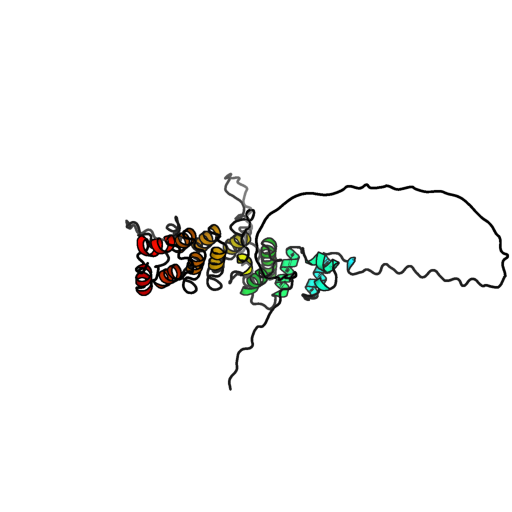.00 91.25 122 TYR A O 1
ATOM 897 N N . MET A 1 123 ? 10.516 -5.429 -17.924 1.00 91.44 123 MET A N 1
ATOM 898 C CA . MET A 1 123 ? 9.364 -5.909 -17.150 1.00 91.44 123 MET A CA 1
ATOM 899 C C . MET A 1 123 ? 8.310 -6.582 -18.032 1.00 91.44 123 MET A C 1
ATOM 901 O O . MET A 1 123 ? 7.780 -7.633 -17.671 1.00 91.44 123 MET A O 1
ATOM 905 N N . LEU A 1 124 ? 8.022 -6.019 -19.207 1.00 91.12 124 LEU A N 1
ATOM 906 C CA . LEU A 1 124 ? 7.107 -6.634 -20.170 1.00 91.12 124 LEU A CA 1
ATOM 907 C C . LEU A 1 124 ? 7.659 -7.934 -20.772 1.00 91.12 124 LEU A C 1
ATOM 909 O O . LEU A 1 124 ? 6.867 -8.787 -21.171 1.00 91.12 124 LEU A O 1
ATOM 913 N N . HIS A 1 125 ? 8.981 -8.078 -20.876 1.00 90.31 125 HIS A N 1
ATOM 914 C CA . HIS A 1 125 ? 9.625 -9.318 -21.305 1.00 90.31 125 HIS A CA 1
ATOM 915 C C . HIS A 1 125 ? 9.566 -10.384 -20.202 1.00 90.31 125 HIS A C 1
ATOM 917 O O . HIS A 1 125 ? 9.139 -11.506 -20.463 1.00 90.31 125 HIS A O 1
ATOM 923 N N . LEU A 1 126 ? 9.909 -10.018 -18.963 1.00 89.38 126 LEU A N 1
ATOM 924 C CA . LEU A 1 126 ? 9.922 -10.914 -17.803 1.00 89.38 126 LEU A CA 1
ATOM 925 C C . LEU A 1 126 ? 8.541 -11.524 -17.523 1.00 89.38 126 LEU A C 1
ATOM 927 O O . LEU A 1 126 ? 8.434 -12.690 -17.157 1.00 89.38 126 LEU A O 1
ATOM 931 N N . TYR A 1 127 ? 7.479 -10.740 -17.711 1.00 89.62 127 TYR A N 1
ATOM 932 C CA . TYR A 1 127 ? 6.098 -11.169 -17.482 1.00 89.62 127 TYR A CA 1
ATOM 933 C C . TYR A 1 127 ? 5.343 -11.495 -18.780 1.00 89.62 127 TYR A C 1
ATOM 935 O O . TYR A 1 127 ? 4.113 -11.434 -18.798 1.00 89.62 127 TYR A O 1
ATOM 943 N N . ARG A 1 128 ? 6.047 -11.855 -19.865 1.00 87.06 128 ARG A N 1
ATOM 944 C CA . ARG A 1 128 ? 5.423 -12.202 -21.160 1.00 87.06 128 ARG A CA 1
ATOM 945 C C . ARG A 1 128 ? 4.467 -13.397 -21.072 1.00 87.06 128 ARG A C 1
ATOM 947 O O . ARG A 1 128 ? 3.458 -13.411 -21.768 1.00 87.06 128 ARG A O 1
ATOM 954 N N . ASP A 1 129 ? 4.782 -14.345 -20.189 1.00 85.62 129 ASP A N 1
ATOM 955 C CA . ASP A 1 129 ? 4.037 -15.593 -19.993 1.00 85.62 129 ASP A CA 1
ATOM 956 C C . ASP A 1 129 ? 2.931 -15.449 -18.928 1.00 85.62 129 ASP A C 1
ATOM 958 O O . ASP A 1 129 ? 2.162 -16.373 -18.671 1.00 85.62 129 ASP A O 1
ATOM 962 N N . CYS A 1 130 ? 2.830 -14.279 -18.286 1.00 86.25 130 CYS A N 1
ATOM 963 C CA . CYS A 1 130 ? 1.793 -14.001 -17.299 1.00 86.25 130 CYS A CA 1
ATOM 964 C C . CYS A 1 130 ? 0.492 -13.535 -17.959 1.00 86.25 130 CYS A C 1
ATOM 966 O O . CYS A 1 130 ? 0.480 -12.900 -19.015 1.00 86.25 130 CYS A O 1
ATOM 968 N N . HIS A 1 131 ? -0.626 -13.771 -17.271 1.00 84.38 131 HIS A N 1
ATOM 969 C CA . HIS A 1 131 ? -1.919 -13.224 -17.666 1.00 84.38 131 HIS A CA 1
ATOM 970 C C . HIS A 1 131 ? -1.833 -11.698 -17.783 1.00 84.38 131 HIS A C 1
ATOM 972 O O . HIS A 1 131 ? -1.295 -11.039 -16.895 1.00 84.38 131 HIS A O 1
ATOM 978 N N . THR A 1 132 ? -2.421 -11.115 -18.836 1.00 83.00 132 THR A N 1
ATOM 979 C CA . THR A 1 132 ? -2.369 -9.660 -19.106 1.00 83.00 132 THR A CA 1
ATOM 980 C C . THR A 1 132 ? -2.779 -8.803 -17.907 1.00 83.00 132 THR A C 1
ATOM 982 O O . THR A 1 132 ? -2.230 -7.729 -17.673 1.00 83.00 132 THR A O 1
ATOM 985 N N . ARG A 1 133 ? -3.721 -9.330 -17.127 1.00 83.62 133 ARG A N 1
ATOM 986 C CA . ARG A 1 133 ? -4.266 -8.764 -15.895 1.00 83.62 133 ARG A CA 1
ATOM 987 C C . ARG A 1 133 ? -3.240 -8.643 -14.758 1.00 83.62 133 ARG A C 1
ATOM 989 O O . ARG A 1 133 ? -3.347 -7.746 -13.930 1.00 83.62 133 ARG A O 1
ATOM 996 N N . ASP A 1 134 ? -2.229 -9.505 -14.736 1.00 87.69 134 ASP A N 1
ATOM 997 C CA . ASP A 1 134 ? -1.250 -9.595 -13.650 1.00 87.69 134 ASP A CA 1
ATOM 998 C C . ASP A 1 134 ? 0.109 -8.980 -13.993 1.00 87.69 134 ASP A C 1
ATOM 1000 O O . ASP A 1 134 ? 0.939 -8.829 -13.094 1.00 87.69 134 ASP A O 1
ATOM 1004 N N . ILE A 1 135 ? 0.344 -8.600 -15.256 1.00 91.44 135 ILE A N 1
ATOM 1005 C CA . ILE A 1 135 ? 1.630 -8.056 -15.725 1.00 91.44 135 ILE A CA 1
ATOM 1006 C C . ILE A 1 135 ? 2.027 -6.838 -14.887 1.00 91.44 135 ILE A C 1
ATOM 1008 O O . ILE A 1 135 ? 3.082 -6.826 -14.252 1.00 91.44 135 ILE A O 1
ATOM 1012 N N . LEU A 1 136 ? 1.156 -5.827 -14.827 1.00 90.75 136 LEU A N 1
ATOM 1013 C CA . LEU A 1 136 ? 1.456 -4.583 -14.120 1.00 90.75 136 LEU A CA 1
ATOM 1014 C C . LEU A 1 136 ? 1.474 -4.785 -12.597 1.00 90.75 136 LEU A C 1
ATOM 1016 O O . LEU A 1 136 ? 2.381 -4.309 -11.915 1.00 90.75 136 LEU A O 1
ATOM 1020 N N . THR A 1 137 ? 0.529 -5.557 -12.053 1.00 91.56 137 THR A N 1
ATOM 1021 C CA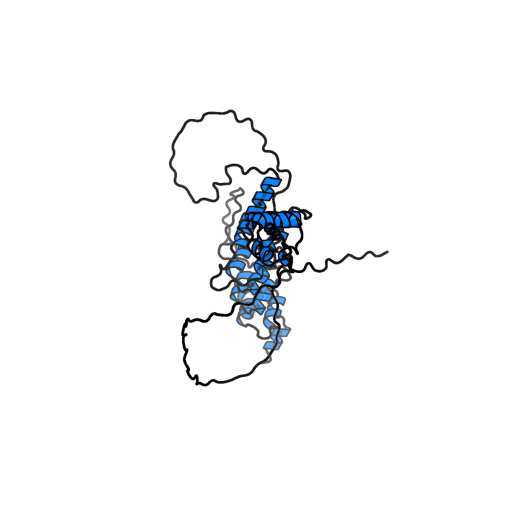 . THR A 1 137 ? 0.500 -5.912 -10.623 1.00 91.56 137 THR A CA 1
ATOM 1022 C C . THR A 1 137 ? 1.774 -6.634 -10.173 1.00 91.56 137 THR A C 1
ATOM 1024 O O . THR A 1 137 ? 2.241 -6.424 -9.049 1.00 91.56 137 THR A O 1
ATOM 1027 N N . SER A 1 138 ? 2.345 -7.485 -11.025 1.00 90.12 138 SER A N 1
ATOM 1028 C CA . SER A 1 138 ? 3.579 -8.218 -10.732 1.00 90.12 138 SER A CA 1
ATOM 1029 C C . SER A 1 138 ? 4.813 -7.341 -10.922 1.00 90.12 138 SER A C 1
ATOM 1031 O O . SER A 1 138 ? 5.700 -7.361 -10.068 1.00 90.12 138 SER A O 1
ATOM 1033 N N . ALA A 1 139 ? 4.836 -6.493 -11.951 1.00 91.88 139 ALA A N 1
ATOM 1034 C CA . ALA A 1 139 ? 5.909 -5.528 -12.176 1.00 91.88 139 ALA A CA 1
ATOM 1035 C C . ALA A 1 139 ? 6.073 -4.552 -11.002 1.00 91.88 139 ALA A C 1
ATOM 1037 O O . ALA A 1 139 ? 7.178 -4.394 -10.486 1.00 91.88 139 ALA A O 1
ATOM 1038 N N . LEU A 1 140 ? 4.976 -3.999 -10.474 1.00 91.81 140 LEU A N 1
ATOM 1039 C CA . LEU A 1 140 ? 5.005 -3.061 -9.341 1.00 91.81 140 LEU A CA 1
ATOM 1040 C C . LEU A 1 140 ? 5.590 -3.657 -8.039 1.00 91.81 140 LEU A C 1
ATOM 1042 O O . LEU A 1 140 ? 5.914 -2.925 -7.093 1.00 91.81 140 LEU A O 1
ATOM 1046 N N . ARG A 1 141 ? 5.762 -4.985 -7.957 1.00 90.00 141 ARG A N 1
ATOM 1047 C CA . ARG A 1 141 ? 6.469 -5.629 -6.836 1.00 90.00 141 ARG A CA 1
ATOM 1048 C C . ARG A 1 141 ? 7.956 -5.274 -6.815 1.00 90.00 141 ARG A C 1
ATOM 1050 O O . ARG A 1 141 ? 8.535 -5.274 -5.730 1.00 90.00 141 ARG A O 1
ATOM 1057 N N . HIS A 1 142 ? 8.544 -4.919 -7.955 1.00 88.62 142 HIS A N 1
ATOM 1058 C CA . HIS A 1 142 ? 9.963 -4.588 -8.097 1.00 88.62 142 HIS A CA 1
ATOM 1059 C C . HIS A 1 142 ? 10.248 -3.125 -7.791 1.00 88.62 142 HIS A C 1
ATOM 1061 O O . HIS A 1 142 ? 9.497 -2.250 -8.208 1.00 88.62 142 HIS A O 1
ATOM 1067 N N . ARG A 1 143 ? 11.357 -2.848 -7.089 1.00 86.69 143 ARG A N 1
ATOM 1068 C CA . ARG A 1 143 ? 11.739 -1.479 -6.693 1.00 86.69 143 ARG A CA 1
ATOM 1069 C C . ARG A 1 143 ? 11.998 -0.530 -7.849 1.00 86.69 143 ARG A C 1
ATOM 1071 O O . ARG A 1 143 ? 11.730 0.651 -7.690 1.00 86.69 143 ARG A O 1
ATOM 1078 N N . ILE A 1 144 ? 12.424 -1.071 -8.980 1.00 86.75 144 ILE A N 1
ATOM 1079 C CA . ILE A 1 144 ? 12.739 -0.305 -10.183 1.00 86.75 144 ILE A CA 1
ATOM 1080 C C . ILE A 1 144 ? 11.501 0.257 -10.896 1.00 86.75 144 ILE A C 1
ATOM 1082 O O . ILE A 1 144 ? 11.647 1.088 -11.778 1.00 86.75 144 ILE A O 1
ATOM 1086 N N . VAL A 1 145 ? 10.291 -0.202 -10.552 1.00 90.00 145 VAL A N 1
ATOM 1087 C CA . VAL A 1 145 ? 9.058 0.295 -11.175 1.00 90.00 145 VAL A CA 1
ATOM 1088 C C . VAL A 1 145 ? 8.549 1.497 -10.387 1.00 90.00 145 VAL A C 1
ATOM 1090 O O . VAL A 1 145 ? 7.930 1.344 -9.325 1.00 90.00 145 VAL A O 1
ATOM 1093 N N . ASP A 1 146 ? 8.846 2.679 -10.915 1.00 91.31 146 ASP A N 1
ATOM 1094 C CA . ASP A 1 146 ? 8.326 3.978 -10.499 1.00 91.31 146 ASP A CA 1
ATOM 1095 C C . ASP A 1 146 ? 7.142 4.414 -11.393 1.00 91.31 146 ASP A C 1
ATOM 1097 O O . ASP A 1 146 ? 6.598 3.622 -12.170 1.00 91.31 146 ASP A O 1
ATOM 1101 N N . ILE A 1 147 ? 6.693 5.667 -11.248 1.00 93.12 147 ILE A N 1
ATOM 1102 C CA . ILE A 1 147 ? 5.588 6.216 -12.052 1.00 93.12 147 ILE A CA 1
ATOM 1103 C C . ILE A 1 147 ? 5.985 6.278 -13.531 1.00 93.12 147 ILE A C 1
ATOM 1105 O O . ILE A 1 147 ? 5.209 5.843 -14.378 1.00 93.12 147 ILE A O 1
ATOM 1109 N N . ALA A 1 148 ? 7.200 6.749 -13.832 1.00 92.56 148 ALA A N 1
ATOM 1110 C CA . ALA A 1 148 ? 7.690 6.899 -15.199 1.00 92.56 148 ALA A CA 1
ATOM 1111 C C . ALA A 1 148 ? 7.762 5.545 -15.923 1.00 92.56 148 ALA A C 1
ATOM 1113 O O . ALA A 1 148 ? 7.249 5.396 -17.031 1.00 92.56 148 ALA A O 1
ATOM 1114 N N . VAL A 1 149 ? 8.308 4.520 -15.267 1.00 93.75 149 VAL A N 1
ATOM 1115 C CA . VAL A 1 149 ? 8.357 3.148 -15.782 1.00 93.75 149 VAL A CA 1
ATOM 1116 C C . VAL A 1 149 ? 6.950 2.591 -15.972 1.00 93.75 149 VAL A C 1
ATOM 1118 O O . VAL A 1 149 ? 6.689 1.955 -16.989 1.00 93.75 149 VAL A O 1
ATOM 1121 N N . ALA A 1 150 ? 6.017 2.828 -15.046 1.00 92.56 150 ALA A N 1
ATOM 1122 C CA . ALA A 1 150 ? 4.639 2.357 -15.198 1.00 92.56 150 ALA A CA 1
ATOM 1123 C C . ALA A 1 150 ? 3.911 3.020 -16.386 1.00 92.56 150 ALA A C 1
ATOM 1125 O O . ALA A 1 150 ? 3.145 2.353 -17.092 1.00 92.56 150 ALA A O 1
ATOM 1126 N N . GLU A 1 151 ? 4.150 4.309 -16.637 1.00 92.50 151 GLU A N 1
ATOM 1127 C CA . GLU A 1 151 ? 3.627 5.011 -17.814 1.00 92.50 151 GLU A CA 1
ATOM 1128 C C . GLU A 1 151 ? 4.254 4.500 -19.114 1.00 92.50 151 GLU A C 1
ATOM 1130 O O . GLU A 1 151 ? 3.526 4.223 -20.074 1.00 92.50 151 GLU A O 1
ATOM 1135 N N . GLU A 1 152 ? 5.568 4.276 -19.124 1.00 92.50 152 GLU A N 1
ATOM 1136 C CA . GLU A 1 152 ? 6.282 3.702 -20.266 1.00 92.50 152 GLU A CA 1
ATOM 1137 C C . GLU A 1 152 ? 5.849 2.262 -20.558 1.00 92.50 152 GLU A C 1
ATOM 1139 O O . GLU A 1 152 ? 5.619 1.900 -21.714 1.00 92.50 152 GLU A O 1
ATOM 1144 N N . MET A 1 153 ? 5.620 1.446 -19.526 1.00 92.62 153 MET A N 1
ATOM 1145 C CA . MET A 1 153 ? 5.040 0.108 -19.678 1.00 92.62 153 MET A CA 1
ATOM 1146 C C . MET A 1 153 ? 3.684 0.174 -20.377 1.00 92.62 153 MET A C 1
ATOM 1148 O O . MET A 1 153 ? 3.417 -0.609 -21.292 1.00 92.62 153 MET A O 1
ATOM 1152 N N . ARG A 1 154 ? 2.831 1.123 -19.978 1.00 91.12 154 ARG A N 1
ATOM 1153 C CA . ARG A 1 154 ? 1.530 1.342 -20.616 1.00 91.12 154 ARG A CA 1
ATOM 1154 C C . ARG A 1 154 ? 1.688 1.800 -22.064 1.00 91.12 154 ARG A C 1
ATOM 1156 O O . ARG A 1 154 ? 0.979 1.279 -22.924 1.00 91.12 154 ARG A O 1
ATOM 1163 N N . ARG A 1 155 ? 2.609 2.726 -22.349 1.00 91.25 155 ARG A N 1
ATOM 1164 C CA . ARG A 1 155 ? 2.899 3.208 -23.710 1.00 91.25 155 ARG A CA 1
ATOM 1165 C C . ARG A 1 155 ? 3.345 2.061 -24.618 1.00 91.25 155 ARG A C 1
ATOM 1167 O O . ARG A 1 155 ? 2.734 1.835 -25.659 1.00 91.25 155 ARG A O 1
ATOM 1174 N N . LEU A 1 156 ? 4.337 1.278 -24.192 1.00 90.19 156 LEU A N 1
ATOM 1175 C CA . LEU A 1 156 ? 4.831 0.118 -24.939 1.00 90.19 156 LEU A CA 1
ATOM 1176 C C . LEU A 1 156 ? 3.746 -0.952 -25.129 1.00 90.19 156 LEU A C 1
ATOM 1178 O O . LEU A 1 156 ? 3.630 -1.526 -26.212 1.00 90.19 156 LEU A O 1
ATOM 1182 N N . TRP A 1 157 ? 2.919 -1.208 -24.111 1.00 90.25 157 TRP A N 1
ATOM 1183 C CA . TRP A 1 157 ? 1.804 -2.152 -24.221 1.00 90.25 157 TRP A CA 1
ATOM 1184 C C . TRP A 1 157 ? 0.733 -1.682 -25.210 1.00 90.25 157 TRP A C 1
ATOM 1186 O O . TRP A 1 157 ? 0.239 -2.474 -26.015 1.00 90.25 157 TRP A O 1
ATOM 1196 N N . ASN A 1 158 ? 0.399 -0.392 -25.178 1.00 89.06 158 ASN A N 1
ATOM 1197 C CA . ASN A 1 158 ? -0.534 0.232 -26.110 1.00 89.06 158 ASN A CA 1
ATOM 1198 C C . ASN A 1 158 ? -0.031 0.163 -27.556 1.00 89.06 158 ASN A C 1
ATOM 1200 O O . ASN A 1 158 ? -0.796 -0.212 -28.443 1.00 89.06 158 ASN A O 1
ATOM 1204 N N . ASN A 1 159 ? 1.264 0.384 -27.776 1.00 87.56 159 ASN A N 1
ATOM 1205 C CA . ASN A 1 159 ? 1.872 0.211 -29.093 1.00 87.56 159 ASN A CA 1
ATOM 1206 C C . ASN A 1 159 ? 1.765 -1.248 -29.571 1.00 87.56 159 ASN A C 1
ATOM 1208 O O . ASN A 1 159 ? 1.334 -1.499 -30.693 1.00 87.56 159 ASN A O 1
ATOM 1212 N N . ARG A 1 160 ? 2.055 -2.231 -28.703 1.00 85.62 160 ARG A N 1
ATOM 1213 C CA . ARG A 1 160 ? 1.961 -3.669 -29.041 1.00 85.62 160 ARG A CA 1
ATOM 1214 C C . ARG A 1 160 ? 0.547 -4.134 -29.399 1.00 85.62 160 ARG A C 1
ATOM 1216 O O . ARG A 1 160 ? 0.400 -5.093 -30.148 1.00 85.62 160 ARG A O 1
ATOM 1223 N N . ARG A 1 161 ? -0.493 -3.506 -28.842 1.00 84.12 161 ARG A N 1
ATOM 1224 C CA . ARG A 1 161 ? -1.904 -3.853 -29.110 1.00 84.12 161 ARG A CA 1
ATOM 1225 C C . ARG A 1 161 ? -2.542 -3.022 -30.228 1.00 84.12 161 ARG A C 1
ATOM 1227 O O . ARG A 1 161 ? -3.732 -3.210 -30.470 1.00 84.12 161 ARG A O 1
ATOM 1234 N N . GLY A 1 162 ? -1.784 -2.127 -30.869 1.00 78.88 162 GLY A N 1
ATOM 1235 C CA . GLY A 1 162 ? -2.280 -1.242 -31.927 1.00 78.88 162 GLY A CA 1
ATOM 1236 C C . GLY A 1 162 ? -3.200 -0.126 -31.424 1.00 78.88 162 GLY A C 1
ATOM 1237 O O . GLY A 1 162 ? -4.057 0.340 -32.166 1.00 78.88 162 GLY A O 1
ATOM 1238 N N . TYR A 1 163 ? -3.076 0.277 -30.155 1.00 76.44 163 TYR A N 1
ATOM 1239 C CA . TYR A 1 163 ? -3.854 1.389 -29.614 1.00 76.44 163 TYR A CA 1
ATOM 1240 C C . TYR A 1 163 ? -3.263 2.720 -30.088 1.00 76.44 163 TYR A C 1
ATOM 1242 O O . TYR A 1 163 ? -2.144 3.067 -29.713 1.00 76.44 163 TYR A O 1
ATOM 1250 N N . VAL A 1 164 ? -4.040 3.476 -30.862 1.00 70.12 164 VAL A N 1
ATOM 1251 C CA . VAL A 1 164 ? -3.727 4.860 -31.231 1.00 70.12 164 VAL A CA 1
ATOM 1252 C C . VAL A 1 164 ? -4.468 5.779 -30.256 1.00 70.12 164 VAL A C 1
ATOM 1254 O O . VAL A 1 164 ? -5.695 5.693 -30.174 1.00 70.12 164 VAL A O 1
ATOM 1257 N N . PRO A 1 165 ? -3.774 6.634 -29.483 1.00 64.56 165 PRO A N 1
ATOM 1258 C CA . PRO A 1 165 ? -4.442 7.609 -28.631 1.00 64.56 165 PRO A CA 1
ATOM 1259 C C . PRO A 1 165 ? -5.283 8.556 -29.493 1.00 64.56 165 PRO A C 1
ATOM 1261 O O . PRO A 1 165 ? -4.744 9.286 -30.322 1.00 64.56 165 PRO A O 1
ATOM 1264 N N . SER A 1 166 ? -6.603 8.559 -29.314 1.00 59.91 166 SER A N 1
ATOM 1265 C CA . SER A 1 166 ? -7.461 9.575 -29.927 1.00 59.91 166 SER A CA 1
ATOM 1266 C C . SER A 1 166 ? -7.020 10.958 -29.431 1.00 59.91 166 SER A C 1
ATOM 1268 O O . SER A 1 166 ? -6.881 11.155 -28.225 1.00 59.91 166 SER A O 1
ATOM 1270 N N . HIS A 1 167 ? -6.821 11.919 -30.342 1.00 49.41 167 HIS A N 1
ATOM 1271 C CA . HIS A 1 167 ? -6.281 13.270 -30.086 1.00 49.41 167 HIS A CA 1
ATOM 1272 C C . HIS A 1 167 ? -6.944 14.067 -28.934 1.00 49.41 167 HIS A C 1
ATOM 1274 O O . HIS A 1 167 ? -6.397 15.075 -28.499 1.00 49.41 167 HIS A O 1
ATOM 1280 N N . GLN A 1 168 ? -8.081 13.621 -28.396 1.00 46.69 168 GLN A N 1
ATOM 1281 C CA . GLN A 1 168 ? -8.732 14.207 -27.220 1.00 46.69 168 GLN A CA 1
ATOM 1282 C C . GLN A 1 168 ? -8.067 13.855 -25.877 1.00 46.69 168 GLN A C 1
ATOM 1284 O O . GLN A 1 168 ? -8.219 14.614 -24.926 1.00 46.69 168 GLN A O 1
ATOM 1289 N N . SER A 1 169 ? -7.288 12.770 -25.767 1.00 43.44 169 SER A N 1
ATOM 1290 C CA . SER A 1 169 ? -6.755 12.325 -24.464 1.00 43.44 169 SER A CA 1
ATOM 1291 C C . SER A 1 169 ? -5.554 13.124 -23.938 1.00 43.44 169 SER A C 1
ATOM 1293 O O . SER A 1 169 ? -5.128 12.898 -22.809 1.00 43.44 169 SER A O 1
ATOM 1295 N N . TYR A 1 170 ? -4.975 14.020 -24.742 1.00 45.97 170 TYR A N 1
ATOM 1296 C CA . TYR A 1 170 ? -3.836 14.855 -24.334 1.00 45.97 170 TYR A CA 1
ATOM 1297 C C . TYR A 1 170 ? -4.252 16.185 -23.689 1.00 45.97 170 TYR A C 1
ATOM 1299 O O . TYR A 1 170 ? -3.426 16.823 -23.039 1.00 45.97 170 TYR A O 1
ATOM 1307 N N . LEU A 1 171 ? -5.518 16.598 -23.830 1.00 44.19 171 LEU A N 1
ATOM 1308 C CA . LEU A 1 171 ? -5.996 17.885 -23.313 1.00 44.19 171 LEU A CA 1
ATOM 1309 C C . LEU A 1 171 ? -6.492 17.829 -21.858 1.00 44.19 171 LEU A C 1
ATOM 1311 O O . LEU A 1 171 ? -6.638 18.875 -21.241 1.00 44.19 171 LEU A O 1
ATOM 1315 N N . ASP A 1 172 ? -6.679 16.641 -21.275 1.00 36.38 172 ASP A N 1
ATOM 1316 C CA . ASP A 1 172 ? -7.228 16.489 -19.912 1.00 36.38 172 ASP A CA 1
ATOM 1317 C C . ASP A 1 172 ? -6.190 16.612 -18.780 1.00 36.38 172 ASP A C 1
ATOM 1319 O O . ASP A 1 172 ? -6.535 16.561 -17.601 1.00 36.38 172 ASP A O 1
ATOM 1323 N N . THR A 1 173 ? -4.905 16.789 -19.105 1.00 44.59 173 THR A N 1
ATOM 1324 C CA . THR A 1 173 ? -3.832 16.986 -18.107 1.00 44.59 173 THR A CA 1
ATOM 1325 C C . THR A 1 173 ? -3.292 18.414 -18.027 1.00 44.59 173 THR A C 1
ATOM 1327 O O . THR A 1 173 ? -2.346 18.654 -17.278 1.00 44.59 173 THR A O 1
ATOM 1330 N N . ALA A 1 174 ? -3.892 19.381 -18.728 1.00 34.94 174 ALA A N 1
ATOM 1331 C CA . ALA A 1 174 ? -3.532 20.792 -18.604 1.00 34.94 174 ALA A CA 1
ATOM 1332 C C . ALA A 1 174 ? -4.738 21.638 -18.151 1.00 34.94 174 ALA A C 1
ATOM 1334 O O . ALA A 1 174 ? -5.811 21.597 -18.737 1.00 34.94 174 ALA A O 1
ATOM 1335 N N . SER A 1 175 ? -4.505 22.376 -17.067 1.00 34.78 175 SER A N 1
ATOM 1336 C CA . SER A 1 175 ? -5.353 23.319 -16.318 1.00 34.78 175 SER A CA 1
ATOM 1337 C C . SER A 1 175 ? -6.250 24.298 -17.130 1.00 34.78 175 SER A C 1
ATOM 1339 O O . SER A 1 175 ? -6.117 24.425 -18.344 1.00 34.78 175 SER A O 1
ATOM 1341 N N . PRO A 1 176 ? -7.176 25.029 -16.464 1.00 42.72 176 PRO A N 1
ATOM 1342 C CA . PRO A 1 176 ? -8.449 25.473 -17.022 1.00 42.72 176 PRO A CA 1
ATOM 1343 C C . PRO A 1 176 ? -8.398 26.752 -17.866 1.00 42.72 176 PRO A C 1
ATOM 1345 O O . PRO A 1 176 ? -7.707 27.714 -17.555 1.00 42.72 176 PRO A O 1
ATOM 1348 N N . ARG A 1 177 ? -9.294 26.761 -18.862 1.00 43.12 177 ARG A N 1
ATOM 1349 C CA . ARG A 1 177 ? -10.071 27.894 -19.400 1.00 43.12 177 ARG A CA 1
ATOM 1350 C C . ARG A 1 177 ? -9.395 29.273 -19.398 1.00 43.12 177 ARG A C 1
ATOM 1352 O O . ARG A 1 177 ? -9.563 30.051 -18.464 1.00 43.12 177 ARG A O 1
ATOM 1359 N N . THR A 1 178 ? -8.942 29.682 -20.578 1.00 34.94 178 THR A N 1
ATOM 1360 C CA . THR A 1 178 ? -9.194 31.039 -21.079 1.00 34.94 178 THR A CA 1
ATOM 1361 C C . THR A 1 178 ? -9.911 30.945 -22.425 1.00 34.94 178 THR A C 1
ATOM 1363 O O . THR A 1 178 ? -9.457 30.319 -23.378 1.00 34.94 178 THR A O 1
ATOM 1366 N N . ARG A 1 179 ? -11.128 31.495 -22.451 1.00 42.16 179 ARG A N 1
ATOM 1367 C CA . ARG A 1 179 ? -11.972 31.648 -23.637 1.00 42.16 179 ARG A CA 1
ATOM 1368 C C . ARG A 1 179 ? -11.403 32.768 -24.505 1.00 42.16 179 ARG A C 1
ATOM 1370 O O . ARG A 1 179 ? -11.362 33.890 -24.018 1.00 42.16 179 ARG A O 1
ATOM 1377 N N . SER A 1 180 ? -11.139 32.482 -25.778 1.00 32.62 180 SER A N 1
ATOM 1378 C CA . SER A 1 180 ? -11.197 33.464 -26.872 1.00 32.62 180 SER A CA 1
ATOM 1379 C C . SER A 1 180 ? -11.551 32.747 -28.182 1.00 32.62 180 SER A C 1
ATOM 1381 O O . SER A 1 180 ? -10.938 31.721 -28.475 1.00 32.62 180 SER A O 1
ATOM 1383 N N . PRO A 1 181 ? -12.523 33.235 -28.975 1.00 47.12 181 PRO A N 1
ATOM 1384 C CA . PRO A 1 181 ? -12.912 32.612 -30.232 1.00 47.12 181 PRO A CA 1
ATOM 1385 C C . PRO A 1 181 ? -12.144 33.249 -31.399 1.00 47.12 181 PRO A C 1
ATOM 1387 O O . PRO A 1 181 ? -12.224 34.458 -31.601 1.00 47.12 181 PRO A O 1
ATOM 1390 N N . SER A 1 182 ? -11.459 32.455 -32.221 1.00 34.28 182 SER A N 1
ATOM 1391 C CA . SER A 1 182 ? -11.066 32.895 -33.564 1.00 34.28 182 SER A CA 1
ATOM 1392 C C . SER A 1 182 ? -11.513 31.871 -34.607 1.00 34.28 182 SER A C 1
ATOM 1394 O O . SER A 1 182 ? -11.145 30.699 -34.597 1.00 34.28 182 SER A O 1
ATOM 1396 N N . ARG A 1 183 ? -12.411 32.342 -35.477 1.00 44.53 183 ARG A N 1
ATOM 1397 C CA . ARG A 1 183 ? -12.939 31.651 -36.655 1.00 44.53 183 ARG A CA 1
ATOM 1398 C C . ARG A 1 183 ? -11.821 31.522 -37.685 1.00 44.53 183 ARG A C 1
ATOM 1400 O O . ARG A 1 183 ? -11.259 32.537 -38.081 1.00 44.53 183 ARG A O 1
ATOM 1407 N N . THR A 1 184 ? -11.586 30.316 -38.190 1.00 36.91 184 THR A N 1
ATOM 1408 C CA . THR A 1 184 ? -11.007 30.097 -39.525 1.00 36.91 184 THR A CA 1
ATOM 1409 C C . THR A 1 184 ? -11.762 28.959 -40.223 1.00 36.91 184 THR A C 1
ATOM 1411 O O . THR A 1 184 ? -12.392 28.147 -39.541 1.00 36.91 184 THR A O 1
ATOM 1414 N N . PRO A 1 185 ? -11.830 28.968 -41.566 1.00 40.62 185 PRO A N 1
ATOM 1415 C CA . PRO A 1 185 ? -12.865 28.262 -42.303 1.00 40.62 185 PRO A CA 1
ATOM 1416 C C . PRO A 1 185 ? -12.532 26.785 -42.511 1.00 40.62 185 PRO A C 1
ATOM 1418 O O . PRO A 1 185 ? -11.416 26.396 -42.845 1.00 40.62 185 PRO A O 1
ATOM 1421 N N . THR A 1 186 ? -13.570 25.982 -42.327 1.00 34.16 186 THR A N 1
ATOM 1422 C CA . THR A 1 186 ? -13.640 24.538 -42.500 1.00 34.16 186 THR A CA 1
ATOM 1423 C C . THR A 1 186 ? -13.386 24.147 -43.958 1.00 34.16 186 THR A C 1
ATOM 1425 O O . THR A 1 186 ? -14.217 24.415 -44.822 1.00 34.16 186 THR A O 1
ATOM 1428 N N . VAL A 1 187 ? -12.273 23.462 -44.234 1.00 38.47 187 VAL A N 1
ATOM 1429 C CA . VAL A 1 187 ? -12.146 22.612 -45.427 1.00 38.47 187 VAL A CA 1
ATOM 1430 C C . VAL A 1 187 ? -12.710 21.248 -45.043 1.00 38.47 187 VAL A C 1
ATOM 1432 O O . VAL A 1 187 ? -12.099 20.488 -44.294 1.00 38.47 187 VAL A O 1
ATOM 1435 N N . SER A 1 188 ? -13.928 20.970 -45.496 1.00 38.72 188 SER A N 1
ATOM 1436 C CA . SER A 1 188 ? -14.616 19.696 -45.302 1.00 38.72 188 SER A CA 1
ATOM 1437 C C . SER A 1 188 ? -13.990 18.619 -46.188 1.00 38.72 188 SER A C 1
ATOM 1439 O O . SER A 1 188 ? -14.391 18.435 -47.335 1.00 38.72 188 SER A O 1
ATOM 1441 N N . VAL A 1 189 ? -13.004 17.905 -45.646 1.00 43.75 189 VAL A N 1
ATOM 1442 C CA . VAL A 1 189 ? -12.623 16.581 -46.150 1.00 43.75 189 VAL A CA 1
ATOM 1443 C C . VAL A 1 189 ? -13.706 15.593 -45.696 1.00 43.75 189 VAL A C 1
ATOM 1445 O O . VAL A 1 189 ? -14.014 15.564 -44.502 1.00 43.75 189 VAL A O 1
ATOM 1448 N N . PRO A 1 190 ? -14.315 14.798 -46.594 1.00 40.41 190 PRO A N 1
ATOM 1449 C CA . PRO A 1 190 ? -15.288 13.789 -46.201 1.00 40.41 190 PRO A CA 1
ATOM 1450 C C . PRO A 1 190 ? -14.561 12.668 -45.451 1.00 40.41 190 PRO A C 1
ATOM 1452 O O . PRO A 1 190 ? -13.912 11.812 -46.048 1.00 40.41 190 PRO A O 1
ATOM 1455 N N . SER A 1 191 ? -14.638 12.690 -44.122 1.00 40.31 191 SER A N 1
ATOM 1456 C CA . SER A 1 191 ? -14.175 11.599 -43.274 1.00 40.31 191 SER A CA 1
ATOM 1457 C C . SER A 1 191 ? -15.175 10.448 -43.348 1.00 40.31 191 SER A C 1
ATOM 1459 O O . SER A 1 191 ? -16.167 10.383 -42.621 1.00 40.31 191 SER A O 1
ATOM 1461 N N . THR A 1 192 ? -14.893 9.503 -44.239 1.00 46.91 192 THR A N 1
ATOM 1462 C CA . THR A 1 192 ? -15.382 8.130 -44.113 1.00 46.91 192 THR A CA 1
ATOM 1463 C C . THR A 1 192 ? -15.101 7.666 -42.675 1.00 46.91 192 THR A C 1
ATOM 1465 O O . THR A 1 192 ? -13.967 7.827 -42.218 1.00 46.91 192 THR A O 1
ATOM 1468 N N . PRO A 1 193 ? -16.083 7.133 -41.922 1.00 45.03 193 PRO A N 1
ATOM 1469 C CA . PRO A 1 193 ? -15.862 6.668 -40.558 1.00 45.03 193 PRO A CA 1
ATOM 1470 C C . PRO A 1 193 ? -15.042 5.376 -40.604 1.00 45.03 193 PRO A C 1
ATOM 1472 O O . PRO A 1 193 ? -15.574 4.265 -40.565 1.00 45.03 193 PRO A O 1
ATOM 1475 N N . GLU A 1 194 ? -13.728 5.527 -40.736 1.00 48.84 194 GLU A N 1
ATOM 1476 C CA . GLU A 1 194 ? -12.770 4.441 -40.629 1.00 48.84 194 GLU A CA 1
ATOM 1477 C C . GLU A 1 194 ? -12.848 3.918 -39.192 1.00 48.84 194 GLU A C 1
ATOM 1479 O O . GLU A 1 194 ? -12.399 4.553 -38.235 1.00 48.84 194 GLU A O 1
ATOM 1484 N N . LYS A 1 195 ? -13.546 2.788 -39.022 1.00 54.31 195 LYS A N 1
ATOM 1485 C CA . LYS A 1 195 ? -13.661 2.079 -37.747 1.00 54.31 195 LYS A CA 1
ATOM 1486 C C . LYS A 1 195 ? -12.249 1.848 -37.226 1.00 54.31 195 LYS A C 1
ATOM 1488 O O . LYS A 1 195 ? -11.534 1.012 -37.772 1.00 54.31 195 LYS A O 1
ATOM 1493 N N . GLN A 1 196 ? -11.871 2.575 -36.173 1.00 57.50 196 GLN A N 1
ATOM 1494 C CA . GLN A 1 196 ? -10.580 2.397 -35.520 1.00 57.50 196 GLN A CA 1
ATOM 1495 C C . GLN A 1 196 ? -10.342 0.898 -35.268 1.00 57.50 196 GLN A C 1
ATOM 1497 O O . GLN A 1 196 ? -11.256 0.212 -34.784 1.00 57.50 196 GLN A O 1
ATOM 1502 N N . PRO A 1 197 ? -9.154 0.368 -35.611 1.00 61.41 197 PRO A N 1
ATOM 1503 C CA . PRO A 1 197 ? -8.864 -1.042 -35.426 1.00 61.41 197 PRO A CA 1
ATOM 1504 C C . PRO A 1 197 ? -9.029 -1.385 -33.945 1.00 61.41 197 PRO A C 1
ATOM 1506 O O . PRO A 1 197 ? -8.417 -0.774 -33.067 1.00 61.41 197 PRO A O 1
ATOM 1509 N N . LYS A 1 198 ? -9.909 -2.350 -33.655 1.00 65.62 198 LYS A N 1
ATOM 1510 C CA . LYS A 1 198 ? -10.127 -2.814 -32.284 1.00 65.62 198 LYS A CA 1
ATOM 1511 C C . LYS A 1 198 ? -8.794 -3.347 -31.747 1.00 65.62 198 LYS A C 1
ATOM 1513 O O . LYS A 1 198 ? -8.170 -4.169 -32.420 1.00 65.62 198 LYS A O 1
ATOM 1518 N N . PRO A 1 199 ? -8.346 -2.914 -30.557 1.00 75.12 199 PRO A N 1
ATOM 1519 C CA . PRO A 1 199 ? -7.049 -3.321 -30.041 1.00 75.12 199 PRO A CA 1
ATOM 1520 C C . PRO A 1 199 ? -7.008 -4.838 -29.834 1.00 75.12 199 PRO A C 1
ATOM 1522 O O . PRO A 1 199 ? -7.916 -5.414 -29.235 1.00 75.12 199 PRO A O 1
ATOM 1525 N N . SER A 1 200 ? -5.926 -5.474 -30.289 1.00 76.44 200 SER A N 1
ATOM 1526 C CA . SER A 1 200 ? -5.766 -6.941 -30.295 1.00 76.44 200 SER A CA 1
ATOM 1527 C C . SER A 1 200 ? -5.762 -7.567 -28.889 1.00 76.44 200 SER A C 1
ATOM 1529 O O . SER A 1 200 ? -6.099 -8.737 -28.717 1.00 76.44 200 SER A O 1
ATOM 1531 N N . ARG A 1 201 ? -5.387 -6.793 -27.863 1.00 77.81 201 ARG A N 1
ATOM 1532 C CA . ARG A 1 201 ? -5.238 -7.243 -26.467 1.00 77.81 201 ARG A CA 1
ATOM 1533 C C . ARG A 1 201 ? -5.966 -6.306 -25.502 1.00 77.81 201 ARG A C 1
ATOM 1535 O O . ARG A 1 201 ? -6.154 -5.137 -25.852 1.00 77.81 201 ARG A O 1
ATOM 1542 N N . PRO A 1 202 ? -6.340 -6.745 -24.284 1.00 83.25 202 PRO A N 1
ATOM 1543 C CA . PRO A 1 202 ? -6.890 -5.848 -23.269 1.00 83.25 202 PRO A CA 1
ATOM 1544 C C . PRO A 1 202 ? -5.839 -4.846 -22.763 1.00 83.25 202 PRO A C 1
ATOM 1546 O O . PRO A 1 202 ? -4.632 -5.038 -22.938 1.00 83.25 202 PRO A O 1
ATOM 1549 N N . ALA A 1 203 ? -6.304 -3.744 -22.172 1.00 86.62 203 ALA A N 1
ATOM 1550 C CA . ALA A 1 203 ? -5.430 -2.767 -21.527 1.00 86.62 203 ALA A CA 1
ATOM 1551 C C . ALA A 1 203 ? -4.775 -3.376 -20.277 1.00 86.62 203 ALA A C 1
ATOM 1553 O O . ALA A 1 203 ? -5.310 -4.319 -19.692 1.00 86.62 203 ALA A O 1
ATOM 1554 N N . LEU A 1 204 ? -3.631 -2.826 -19.862 1.00 87.12 204 LEU A N 1
ATOM 1555 C CA . LEU A 1 204 ? -3.048 -3.177 -18.569 1.00 87.12 204 LEU A CA 1
ATOM 1556 C C . LEU A 1 204 ? -3.997 -2.749 -17.447 1.00 87.12 204 LEU A C 1
ATOM 1558 O O . LEU A 1 204 ? -4.526 -1.638 -17.463 1.00 87.12 204 LEU A O 1
ATOM 1562 N N . SER A 1 205 ? -4.173 -3.624 -16.466 1.00 88.12 205 SER A N 1
ATOM 1563 C CA . SER A 1 205 ? -5.006 -3.404 -15.288 1.00 88.12 205 SER A CA 1
ATOM 1564 C C . SER A 1 205 ? -4.226 -3.728 -14.015 1.00 88.12 205 SER A C 1
ATOM 1566 O O . SER A 1 205 ? -3.202 -4.415 -14.046 1.00 88.12 205 SER A O 1
ATOM 1568 N N . VAL A 1 206 ? -4.706 -3.217 -12.880 1.00 89.38 206 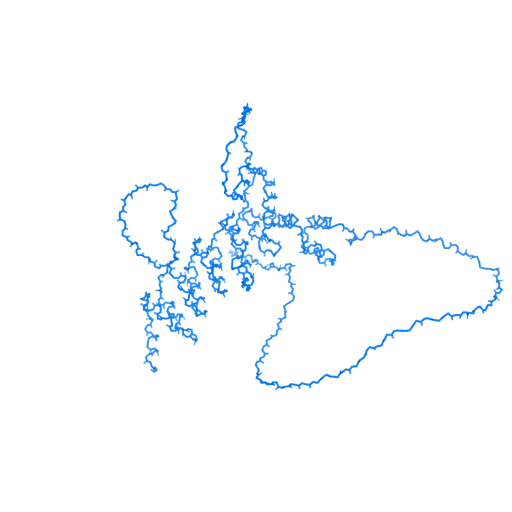VAL A N 1
ATOM 1569 C CA . VAL A 1 206 ? -4.151 -3.517 -11.556 1.00 89.38 206 VAL A CA 1
ATOM 1570 C C . VAL A 1 206 ? -5.253 -4.139 -10.710 1.00 89.38 206 VAL A C 1
ATOM 1572 O O . VAL A 1 206 ? -6.097 -3.441 -10.164 1.00 89.38 206 VAL A O 1
ATOM 1575 N N . HIS A 1 207 ? -5.257 -5.465 -10.577 1.00 86.25 207 HIS A N 1
ATOM 1576 C CA . HIS A 1 207 ? -6.294 -6.158 -9.792 1.00 86.25 207 HIS A CA 1
ATOM 1577 C C . HIS A 1 207 ? -5.950 -6.300 -8.313 1.00 86.25 207 HIS A C 1
ATOM 1579 O O . HIS A 1 207 ? -6.814 -6.608 -7.494 1.00 86.25 207 HIS A O 1
ATOM 1585 N N . ARG A 1 208 ? -4.683 -6.100 -7.948 1.00 88.88 208 ARG A N 1
ATOM 1586 C CA . ARG A 1 208 ? -4.237 -6.184 -6.559 1.00 88.88 208 ARG A CA 1
ATOM 1587 C C . ARG A 1 208 ? -3.217 -5.108 -6.254 1.00 88.88 208 ARG A C 1
ATOM 1589 O O . ARG A 1 208 ? -2.263 -4.917 -7.006 1.00 88.88 208 ARG A O 1
ATOM 1596 N N . LEU A 1 209 ? -3.381 -4.481 -5.095 1.00 90.00 209 LEU A N 1
ATOM 1597 C CA . LEU A 1 209 ? -2.430 -3.517 -4.573 1.00 90.00 209 LEU A CA 1
ATOM 1598 C C . LEU A 1 209 ? -1.121 -4.218 -4.157 1.00 90.00 209 LEU A C 1
ATOM 1600 O O . LEU A 1 209 ? -1.133 -5.132 -3.317 1.00 90.00 209 LEU A O 1
ATOM 1604 N N . PRO A 1 210 ? 0.031 -3.815 -4.721 1.00 88.88 210 PRO A N 1
ATOM 1605 C CA . PRO A 1 210 ? 1.326 -4.368 -4.351 1.00 88.88 210 PRO A CA 1
ATOM 1606 C C . PRO A 1 210 ? 1.669 -4.026 -2.900 1.00 88.88 210 PRO A C 1
ATOM 1608 O O . PRO A 1 210 ? 1.822 -2.864 -2.530 1.00 88.88 210 PRO A O 1
ATOM 1611 N N . ARG A 1 211 ? 1.871 -5.059 -2.072 1.00 91.31 211 ARG A N 1
ATOM 1612 C CA . ARG A 1 211 ? 2.159 -4.894 -0.636 1.00 91.31 211 ARG A CA 1
ATOM 1613 C C . ARG A 1 211 ? 3.360 -3.986 -0.360 1.00 91.31 211 ARG A C 1
ATOM 1615 O O . ARG A 1 211 ? 3.358 -3.276 0.636 1.00 91.31 211 ARG A O 1
ATOM 1622 N N . ARG A 1 212 ? 4.378 -4.010 -1.230 1.00 90.50 212 ARG A N 1
ATOM 1623 C CA . ARG A 1 212 ? 5.621 -3.234 -1.088 1.00 90.50 212 ARG A CA 1
ATOM 1624 C C . ARG A 1 212 ? 5.363 -1.737 -0.902 1.00 90.50 212 ARG A C 1
ATOM 1626 O O . ARG A 1 212 ? 6.016 -1.132 -0.061 1.00 90.50 212 ARG A O 1
ATOM 1633 N N . ILE A 1 213 ? 4.404 -1.181 -1.640 1.00 89.44 213 ILE A N 1
ATOM 1634 C CA . ILE A 1 213 ? 4.122 0.261 -1.669 1.00 89.44 213 ILE A CA 1
ATOM 1635 C C . ILE A 1 213 ? 3.660 0.768 -0.292 1.00 89.44 213 ILE A C 1
ATOM 1637 O O . ILE A 1 213 ? 3.968 1.888 0.087 1.00 89.44 213 ILE A O 1
ATOM 1641 N N . PHE A 1 214 ? 3.013 -0.092 0.499 1.00 91.38 214 PHE A N 1
ATOM 1642 C CA . PHE A 1 214 ? 2.474 0.235 1.825 1.00 91.38 214 PHE A CA 1
ATOM 1643 C C . PHE A 1 214 ? 3.391 -0.200 2.982 1.00 91.38 214 PHE A C 1
ATOM 1645 O O . PHE A 1 214 ? 3.008 -0.130 4.150 1.00 91.38 214 PHE A O 1
ATOM 1652 N N . ARG A 1 215 ? 4.588 -0.738 2.701 1.00 88.94 215 ARG A N 1
ATOM 1653 C CA . ARG A 1 215 ? 5.483 -1.222 3.769 1.00 88.94 215 ARG A CA 1
ATOM 1654 C C . ARG A 1 215 ? 6.198 -0.092 4.491 1.00 88.94 215 ARG A C 1
ATOM 1656 O O . ARG A 1 215 ? 6.380 -0.211 5.700 1.00 88.94 215 ARG A O 1
ATOM 1663 N N . HIS A 1 216 ? 6.603 0.937 3.758 1.00 86.62 216 HIS A N 1
ATOM 1664 C CA . HIS A 1 216 ? 7.425 2.024 4.272 1.00 86.62 216 HIS A CA 1
ATOM 1665 C C . HIS A 1 216 ? 6.574 3.028 5.049 1.00 86.62 216 HIS A C 1
ATOM 1667 O O . HIS A 1 216 ? 5.485 3.398 4.610 1.00 86.62 216 HIS A O 1
ATOM 1673 N N . ARG A 1 217 ? 7.072 3.432 6.220 1.00 87.56 217 ARG A N 1
ATOM 1674 C CA . ARG A 1 217 ? 6.533 4.563 6.972 1.00 87.56 217 ARG A CA 1
ATOM 1675 C C . ARG A 1 217 ? 7.112 5.840 6.349 1.00 87.56 217 ARG A C 1
ATOM 1677 O O . ARG A 1 217 ? 8.329 5.858 6.164 1.00 87.56 217 ARG A O 1
ATOM 1684 N N . PRO A 1 218 ? 6.290 6.843 5.995 1.00 86.06 218 PRO A N 1
ATOM 1685 C CA . PRO A 1 218 ? 6.811 8.101 5.469 1.00 86.06 218 PRO A CA 1
ATOM 1686 C C . PRO A 1 218 ? 7.687 8.777 6.530 1.00 86.06 218 PRO A C 1
ATOM 1688 O O . PRO A 1 218 ? 7.326 8.793 7.712 1.00 86.06 218 PRO A O 1
ATOM 1691 N N . GLY A 1 219 ? 8.855 9.275 6.124 1.00 86.75 219 GLY A N 1
ATOM 1692 C CA . GLY A 1 219 ? 9.690 10.134 6.956 1.00 86.75 219 GLY A CA 1
ATOM 1693 C C . GLY A 1 219 ? 9.134 11.563 7.052 1.00 86.75 219 GLY A C 1
ATOM 1694 O O . GLY A 1 219 ? 8.175 11.898 6.361 1.00 86.75 219 GLY A O 1
ATOM 1695 N N . PRO A 1 220 ? 9.746 12.442 7.868 1.00 83.44 220 PRO A N 1
ATOM 1696 C CA . PRO A 1 220 ? 9.263 13.814 8.071 1.00 83.44 220 PRO A CA 1
ATOM 1697 C C . PRO A 1 220 ? 9.223 14.677 6.801 1.00 83.44 220 PRO A C 1
ATOM 1699 O O . PRO A 1 220 ? 8.446 15.621 6.725 1.00 83.44 220 PRO A O 1
ATOM 1702 N N . GLN A 1 221 ? 10.080 14.373 5.822 1.00 83.12 221 GLN A N 1
ATOM 1703 C CA . GLN A 1 221 ? 10.180 15.095 4.548 1.00 83.12 221 GLN A CA 1
ATOM 1704 C C . GLN A 1 221 ? 9.439 14.386 3.404 1.00 83.12 221 GLN A C 1
ATOM 1706 O O . GLN A 1 221 ? 9.304 14.946 2.318 1.00 83.12 221 GLN A O 1
ATOM 1711 N N . ASP A 1 222 ? 8.966 13.158 3.633 1.00 86.56 222 ASP A N 1
ATOM 1712 C CA . ASP A 1 222 ? 8.268 12.387 2.613 1.00 86.56 222 ASP A CA 1
ATOM 1713 C C . ASP A 1 222 ? 6.803 12.831 2.518 1.00 86.56 222 ASP A C 1
ATOM 1715 O O . ASP A 1 222 ? 6.180 13.171 3.529 1.00 86.56 222 ASP A O 1
ATOM 1719 N N . PRO A 1 223 ? 6.191 12.780 1.323 1.00 87.69 223 PRO A N 1
ATOM 1720 C CA . PRO A 1 223 ? 4.767 13.041 1.200 1.00 87.69 223 PRO A CA 1
ATOM 1721 C C . PRO A 1 223 ? 3.972 12.008 2.008 1.00 87.69 223 PRO A C 1
ATOM 1723 O O . PRO A 1 223 ? 4.204 10.802 1.891 1.00 87.69 223 PRO A O 1
ATOM 1726 N N . ALA A 1 224 ? 2.971 12.474 2.764 1.00 88.19 224 ALA A N 1
ATOM 1727 C CA . ALA A 1 224 ? 2.121 11.606 3.586 1.00 88.19 224 ALA A CA 1
ATOM 1728 C C . ALA A 1 224 ? 1.493 10.459 2.771 1.00 88.19 224 ALA A C 1
ATOM 1730 O O . ALA A 1 224 ? 1.419 9.320 3.227 1.00 88.19 224 ALA A O 1
ATOM 1731 N N . ILE A 1 225 ? 1.105 10.730 1.521 1.00 91.88 225 ILE A N 1
ATOM 1732 C CA . ILE A 1 225 ? 0.649 9.717 0.564 1.00 91.88 225 ILE A CA 1
ATOM 1733 C C . ILE A 1 225 ? 1.669 9.629 -0.566 1.00 91.88 225 ILE A C 1
ATOM 1735 O O . ILE A 1 225 ? 1.861 10.596 -1.305 1.00 91.88 225 ILE A O 1
ATOM 1739 N N . ALA A 1 226 ? 2.268 8.451 -0.744 1.00 90.56 226 ALA A N 1
ATOM 1740 C CA . ALA A 1 226 ? 3.222 8.218 -1.821 1.00 90.56 226 ALA A CA 1
ATOM 1741 C C . ALA A 1 226 ? 2.584 8.541 -3.194 1.00 90.56 226 ALA A C 1
ATOM 1743 O O . ALA A 1 226 ? 1.493 8.035 -3.478 1.00 90.56 226 ALA A O 1
ATOM 1744 N N . PRO A 1 227 ? 3.244 9.320 -4.075 1.00 92.56 227 PRO A N 1
ATOM 1745 C CA . PRO A 1 227 ? 2.682 9.729 -5.367 1.00 92.56 227 PRO A CA 1
ATOM 1746 C C . PRO A 1 227 ? 2.218 8.551 -6.232 1.00 92.56 227 PRO A C 1
ATOM 1748 O O . PRO A 1 227 ? 1.179 8.622 -6.884 1.00 92.56 227 PRO A O 1
ATOM 1751 N N . ILE A 1 228 ? 2.932 7.423 -6.155 1.00 91.56 228 ILE A N 1
ATOM 1752 C CA . ILE A 1 228 ? 2.564 6.188 -6.853 1.00 91.56 228 ILE A CA 1
ATOM 1753 C C . ILE A 1 228 ? 1.189 5.654 -6.421 1.00 91.56 228 ILE A C 1
ATOM 1755 O O . ILE A 1 228 ? 0.477 5.091 -7.242 1.00 91.56 228 ILE A O 1
ATOM 1759 N N . ILE A 1 229 ? 0.772 5.843 -5.163 1.00 93.19 229 ILE A N 1
ATOM 1760 C CA . ILE A 1 229 ? -0.551 5.410 -4.686 1.00 93.19 229 ILE A CA 1
ATOM 1761 C C . ILE A 1 229 ? -1.639 6.218 -5.394 1.00 93.19 229 ILE A C 1
ATOM 1763 O O . ILE A 1 229 ? -2.570 5.624 -5.934 1.00 93.19 229 ILE A O 1
ATOM 1767 N N . LYS A 1 230 ? -1.496 7.550 -5.440 1.00 92.81 230 LYS A N 1
ATOM 1768 C CA . LYS A 1 230 ? -2.444 8.432 -6.141 1.00 92.81 230 LYS A CA 1
ATOM 1769 C C . LYS A 1 230 ? -2.530 8.070 -7.619 1.00 92.81 230 LYS A C 1
ATOM 1771 O O . LYS A 1 230 ? -3.619 7.808 -8.114 1.00 92.81 230 LYS A O 1
ATOM 1776 N N . PHE A 1 231 ? -1.374 7.921 -8.267 1.00 93.25 231 PHE A N 1
ATOM 1777 C CA . PHE A 1 231 ? -1.281 7.493 -9.660 1.00 93.25 231 PHE A CA 1
ATOM 1778 C C . PHE A 1 231 ? -2.016 6.168 -9.920 1.00 93.25 231 PHE A C 1
ATOM 1780 O O . PHE A 1 231 ? -2.770 6.061 -10.886 1.00 93.25 231 PHE A O 1
ATOM 1787 N N . LEU A 1 232 ? -1.840 5.160 -9.055 1.00 92.81 232 LEU A N 1
ATOM 1788 C CA . LEU A 1 232 ? -2.512 3.869 -9.217 1.00 92.81 232 LEU A CA 1
ATOM 1789 C C . LEU A 1 232 ? -4.036 3.997 -9.118 1.00 92.81 232 LEU A C 1
ATOM 1791 O O . LEU A 1 232 ? -4.736 3.438 -9.960 1.00 92.81 232 LEU A O 1
ATOM 1795 N N . PHE A 1 233 ? -4.545 4.740 -8.133 1.00 92.25 233 PHE A N 1
ATOM 1796 C CA . PHE A 1 233 ? -5.986 4.942 -7.954 1.00 92.25 233 PHE A CA 1
ATOM 1797 C C . PHE A 1 233 ? -6.621 5.826 -9.026 1.00 92.25 233 PHE A C 1
ATOM 1799 O O . PHE A 1 233 ? -7.745 5.563 -9.434 1.00 92.25 233 PHE A O 1
ATOM 1806 N N . GLU A 1 234 ? -5.917 6.839 -9.519 1.00 92.19 234 GLU A N 1
ATOM 1807 C CA . GLU A 1 234 ? -6.427 7.729 -10.568 1.00 92.19 234 GLU A CA 1
ATOM 1808 C C . GLU A 1 234 ? -6.429 7.071 -11.951 1.00 92.19 234 GLU A C 1
ATOM 1810 O O . GLU A 1 234 ? -7.314 7.341 -12.759 1.00 92.19 234 GLU A O 1
ATOM 1815 N N . ARG A 1 235 ? -5.440 6.217 -12.250 1.00 90.12 235 ARG A N 1
ATOM 1816 C CA . ARG A 1 235 ? -5.274 5.637 -13.594 1.00 90.12 235 ARG A CA 1
ATOM 1817 C C . ARG A 1 235 ? -5.856 4.239 -13.757 1.00 90.12 235 ARG A C 1
ATOM 1819 O O . ARG A 1 235 ? -6.246 3.898 -14.871 1.00 90.12 235 ARG A O 1
ATOM 1826 N N . TYR A 1 236 ? -5.854 3.423 -12.704 1.00 89.69 236 TYR A N 1
ATOM 1827 C CA . TYR A 1 236 ? -6.211 2.001 -12.794 1.00 89.69 236 TYR A CA 1
ATOM 1828 C C . TYR A 1 236 ? -7.356 1.584 -11.872 1.00 89.69 236 TYR A C 1
ATOM 1830 O O . TYR A 1 236 ? -7.825 0.459 -12.021 1.00 89.69 236 TYR A O 1
ATOM 1838 N N . ASP A 1 237 ? -7.756 2.445 -10.931 1.00 90.44 237 ASP A N 1
ATOM 1839 C CA . ASP A 1 237 ? -8.800 2.197 -9.927 1.00 90.44 237 ASP A CA 1
ATOM 1840 C C . ASP A 1 237 ? -8.776 0.764 -9.340 1.00 90.44 237 ASP A C 1
ATOM 1842 O O . ASP A 1 237 ? -9.724 -0.013 -9.479 1.00 90.44 237 ASP A O 1
ATOM 1846 N N . PRO A 1 238 ? -7.647 0.335 -8.737 1.00 91.38 238 PRO A N 1
ATOM 1847 C CA . PRO A 1 238 ? -7.532 -1.005 -8.192 1.00 91.38 238 PRO A CA 1
ATOM 1848 C C . PRO A 1 238 ? -8.473 -1.184 -6.993 1.00 91.38 238 PRO A C 1
ATOM 1850 O O . PRO A 1 238 ? -8.682 -0.248 -6.218 1.00 91.38 238 PRO A O 1
ATOM 1853 N N . PRO A 1 239 ? -8.951 -2.413 -6.729 1.00 91.56 239 PRO A N 1
ATOM 1854 C CA . PRO A 1 239 ? -9.797 -2.672 -5.572 1.00 91.56 239 PRO A CA 1
ATOM 1855 C C . PRO A 1 239 ? -9.058 -2.344 -4.265 1.00 91.56 239 PRO A C 1
ATOM 1857 O O . PRO A 1 239 ? -8.060 -2.987 -3.903 1.00 91.56 239 PRO A O 1
ATOM 1860 N N . VAL A 1 240 ? -9.584 -1.360 -3.530 1.00 92.06 240 VAL A N 1
ATOM 1861 C CA . VAL A 1 240 ? -9.009 -0.827 -2.278 1.00 92.06 240 VAL A CA 1
ATOM 1862 C C . VAL A 1 240 ? -8.818 -1.924 -1.228 1.00 92.06 240 VAL A C 1
ATOM 1864 O O . VAL A 1 240 ? -7.797 -1.989 -0.545 1.00 92.06 240 VAL A O 1
ATOM 1867 N N . ASN A 1 241 ? -9.776 -2.848 -1.164 1.00 92.06 241 ASN A N 1
ATOM 1868 C CA . ASN A 1 241 ? -9.822 -3.950 -0.202 1.00 92.06 241 ASN A CA 1
ATOM 1869 C C . ASN A 1 241 ? -8.964 -5.162 -0.606 1.00 92.06 241 ASN A C 1
AT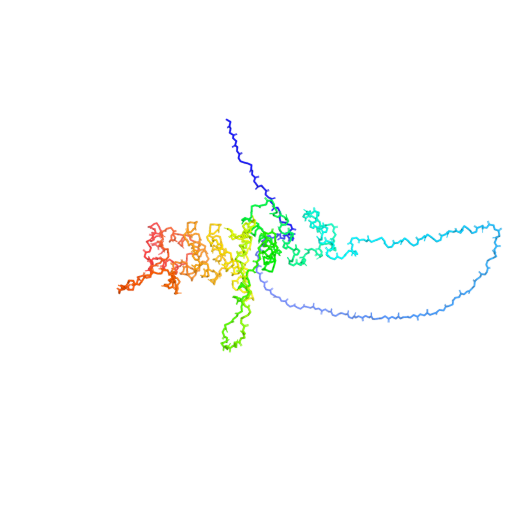OM 1871 O O . ASN A 1 241 ? -8.987 -6.212 0.048 1.00 92.06 241 ASN A O 1
ATOM 1875 N N . SER A 1 242 ? -8.170 -5.033 -1.673 1.00 89.44 242 SER A N 1
ATOM 1876 C CA . SER A 1 242 ? -7.322 -6.116 -2.161 1.00 89.44 242 SER A CA 1
ATOM 1877 C C . SER A 1 242 ? -6.310 -6.599 -1.118 1.00 89.44 242 SER A C 1
ATOM 1879 O O . SER A 1 242 ? -5.747 -5.854 -0.314 1.00 89.44 242 SER A O 1
ATOM 1881 N N . GLY A 1 243 ? -6.071 -7.913 -1.120 1.00 87.44 243 GLY A N 1
ATOM 1882 C CA . GLY A 1 243 ? -5.172 -8.538 -0.154 1.00 87.44 243 GLY A CA 1
ATOM 1883 C C . GLY A 1 243 ? -5.693 -8.532 1.285 1.00 87.44 243 GLY A C 1
ATOM 1884 O O . GLY A 1 243 ? -4.857 -8.525 2.188 1.00 87.44 243 GLY A O 1
ATOM 1885 N N . GLN A 1 244 ? -7.019 -8.578 1.475 1.00 90.44 244 GLN A N 1
ATOM 1886 C CA . GLN A 1 244 ? -7.694 -8.613 2.779 1.00 90.44 244 GLN A CA 1
ATOM 1887 C C . GLN A 1 244 ? -7.452 -7.337 3.598 1.00 90.44 244 GLN A C 1
ATOM 1889 O O . GLN A 1 244 ? -7.047 -7.401 4.759 1.00 90.44 244 GLN A O 1
ATOM 1894 N N . GLY A 1 245 ? -7.650 -6.169 2.972 1.00 91.38 245 GLY A N 1
ATOM 1895 C CA . GLY A 1 245 ? -7.517 -4.871 3.647 1.00 91.38 245 GLY A CA 1
ATOM 1896 C C . GLY A 1 245 ? -6.077 -4.510 4.035 1.00 91.38 245 GLY A C 1
ATOM 1897 O O . GLY A 1 245 ? -5.861 -3.681 4.916 1.00 91.38 245 GLY A O 1
ATOM 1898 N N . TYR A 1 246 ? -5.073 -5.126 3.396 1.00 93.94 246 TYR A N 1
ATOM 1899 C CA . TYR A 1 246 ? -3.659 -4.941 3.752 1.00 93.94 246 TYR A CA 1
ATOM 1900 C C . TYR A 1 246 ? -3.213 -3.475 3.687 1.00 93.94 246 TYR A C 1
ATOM 1902 O O . TYR A 1 246 ? -2.455 -3.033 4.547 1.00 93.94 246 TYR A O 1
ATOM 1910 N N . ALA A 1 247 ? -3.677 -2.726 2.679 1.00 94.69 247 ALA A N 1
ATOM 1911 C CA . ALA A 1 247 ? -3.355 -1.309 2.527 1.00 94.69 247 ALA A CA 1
ATOM 1912 C C . ALA A 1 247 ? -3.816 -0.501 3.751 1.00 94.69 247 ALA A C 1
ATOM 1914 O O . ALA A 1 247 ? -3.015 0.216 4.349 1.00 94.69 247 ALA A O 1
ATOM 1915 N N . LEU A 1 248 ? -5.067 -0.694 4.182 1.00 95.75 248 LEU A N 1
ATOM 1916 C CA . LEU A 1 248 ? -5.626 -0.036 5.363 1.00 95.75 248 LEU A CA 1
ATOM 1917 C C . LEU A 1 248 ? -4.880 -0.450 6.642 1.00 95.75 248 LEU A C 1
ATOM 1919 O O . LEU A 1 248 ? -4.397 0.407 7.376 1.00 95.75 248 LEU A O 1
ATOM 1923 N N . GLN A 1 249 ? -4.691 -1.755 6.861 1.00 95.50 249 GLN A N 1
ATOM 1924 C CA . GLN A 1 249 ? -3.993 -2.291 8.041 1.00 95.50 249 GLN A CA 1
ATOM 1925 C C . GLN A 1 249 ? -2.566 -1.743 8.184 1.00 95.50 249 GLN A C 1
ATOM 1927 O O . GLN A 1 249 ? -2.133 -1.395 9.282 1.00 95.50 249 GLN A O 1
ATOM 1932 N N . ARG A 1 250 ? -1.812 -1.655 7.080 1.00 95.00 250 ARG A N 1
ATOM 1933 C CA . ARG A 1 250 ? -0.455 -1.088 7.103 1.00 95.00 250 ARG A CA 1
ATOM 1934 C C . ARG A 1 250 ? -0.444 0.417 7.329 1.00 95.00 250 ARG A C 1
ATOM 1936 O O . ARG A 1 250 ? 0.472 0.902 7.982 1.00 95.00 250 ARG A O 1
ATOM 1943 N N . SER A 1 251 ? -1.440 1.131 6.817 1.00 95.12 251 SER A N 1
ATOM 1944 C CA . SER A 1 251 ? -1.561 2.577 7.025 1.00 95.12 251 SER A CA 1
ATOM 1945 C C . SER A 1 251 ? -1.796 2.901 8.503 1.00 95.12 251 SER A C 1
ATOM 1947 O O . SER A 1 251 ? -1.135 3.789 9.038 1.00 95.12 251 SER A O 1
ATOM 1949 N N . VAL A 1 252 ? -2.624 2.095 9.183 1.00 96.00 252 VAL A N 1
ATOM 1950 C CA . VAL A 1 252 ? -2.831 2.164 10.641 1.00 96.00 252 VAL A CA 1
ATOM 1951 C C . VAL A 1 252 ? -1.538 1.871 11.406 1.00 96.00 252 VAL A C 1
ATOM 1953 O O . VAL A 1 252 ? -1.139 2.665 12.248 1.00 96.00 252 VAL A O 1
ATOM 1956 N N . LEU A 1 253 ? -0.831 0.782 11.077 1.00 94.88 253 LEU A N 1
ATOM 1957 C CA . LEU A 1 253 ? 0.444 0.433 11.730 1.00 94.88 253 LEU A CA 1
ATOM 1958 C C . LEU A 1 253 ? 1.520 1.517 11.601 1.00 94.88 253 LEU A C 1
ATOM 1960 O O . LEU A 1 253 ? 2.380 1.640 12.467 1.00 94.88 253 LEU A O 1
ATOM 1964 N N . ASN A 1 254 ? 1.498 2.273 10.507 1.00 93.94 254 ASN A N 1
ATOM 1965 C CA . ASN A 1 254 ? 2.442 3.357 10.266 1.00 93.94 254 ASN A CA 1
ATOM 1966 C C . ASN A 1 254 ? 2.005 4.689 10.907 1.00 93.94 254 ASN A C 1
ATOM 1968 O O . ASN A 1 254 ? 2.741 5.669 10.768 1.00 93.94 254 ASN A O 1
ATOM 1972 N N . ALA A 1 255 ? 0.844 4.726 11.575 1.00 93.88 255 ALA A N 1
ATOM 1973 C CA . ALA A 1 255 ? 0.194 5.932 12.093 1.00 93.88 255 ALA A CA 1
ATOM 1974 C C . ALA A 1 255 ? 0.027 7.028 11.021 1.00 93.88 255 ALA A C 1
ATOM 1976 O O . ALA A 1 255 ? 0.259 8.208 11.268 1.00 93.88 255 ALA A O 1
ATOM 1977 N N . ASN A 1 256 ? -0.326 6.626 9.795 1.00 94.94 256 ASN A N 1
ATOM 1978 C CA . ASN A 1 256 ? -0.501 7.535 8.663 1.00 94.94 256 ASN A CA 1
ATOM 1979 C C . ASN A 1 256 ? -1.990 7.859 8.480 1.00 94.94 256 ASN A C 1
ATOM 1981 O O . ASN A 1 256 ? -2.712 7.135 7.786 1.00 94.94 256 ASN A O 1
ATOM 1985 N N . TYR A 1 257 ? -2.450 8.920 9.142 1.00 94.56 257 TYR A N 1
ATOM 1986 C CA . TYR A 1 257 ? -3.861 9.311 9.171 1.00 94.56 257 TYR A CA 1
ATOM 1987 C C . TYR A 1 257 ? -4.366 9.750 7.794 1.00 94.56 257 TYR A C 1
ATOM 1989 O O . TYR A 1 257 ? -5.475 9.386 7.408 1.00 94.56 257 TYR A O 1
ATOM 1997 N N . GLU A 1 258 ? -3.549 10.470 7.027 1.00 94.38 258 GLU A N 1
ATOM 1998 C CA . GLU A 1 258 ? -3.901 10.991 5.705 1.00 94.38 258 GLU A CA 1
ATOM 1999 C C . GLU A 1 258 ? -4.136 9.852 4.710 1.00 94.38 258 GLU A C 1
ATOM 2001 O O . GLU A 1 258 ? -5.089 9.877 3.929 1.00 94.38 258 GLU A O 1
ATOM 2006 N N . LEU A 1 259 ? -3.289 8.819 4.751 1.00 94.81 259 LEU A N 1
ATOM 2007 C CA . LEU A 1 259 ? -3.465 7.640 3.912 1.00 94.81 259 LEU A CA 1
ATOM 2008 C C . LEU A 1 259 ? -4.688 6.820 4.339 1.00 94.81 259 LEU A C 1
ATOM 2010 O O . LEU A 1 259 ? -5.410 6.328 3.472 1.00 94.81 259 LEU A O 1
ATOM 2014 N N . VAL A 1 260 ? -4.951 6.689 5.643 1.00 95.81 260 VAL A N 1
ATOM 2015 C CA . VAL A 1 260 ? -6.169 6.027 6.141 1.00 95.81 260 VAL A CA 1
ATOM 2016 C C . VAL A 1 260 ? -7.413 6.776 5.670 1.00 95.81 260 VAL A C 1
ATOM 2018 O O . VAL A 1 260 ? -8.304 6.159 5.089 1.00 95.81 260 VAL A O 1
ATOM 2021 N N . GLU A 1 261 ? -7.455 8.098 5.830 1.00 94.56 261 GLU A N 1
ATOM 2022 C CA . GLU A 1 261 ? -8.555 8.928 5.341 1.00 94.56 261 GLU A CA 1
ATOM 2023 C C . GLU A 1 261 ? -8.748 8.771 3.828 1.00 94.56 261 GLU A C 1
ATOM 2025 O O . GLU A 1 261 ? -9.867 8.537 3.367 1.00 94.56 261 GLU A O 1
ATOM 2030 N N . TYR A 1 262 ? -7.663 8.830 3.053 1.00 94.81 262 TYR A N 1
ATOM 2031 C CA . TYR A 1 262 ? -7.709 8.646 1.605 1.00 94.81 262 TYR A CA 1
ATOM 2032 C C . TYR A 1 262 ? -8.291 7.282 1.205 1.00 94.81 262 TYR A C 1
ATOM 2034 O O . TYR A 1 262 ? -9.170 7.214 0.345 1.00 94.81 262 TYR A O 1
ATOM 2042 N N . LEU A 1 263 ? -7.845 6.197 1.845 1.00 94.69 263 LEU A N 1
ATOM 2043 C CA . LEU A 1 263 ? -8.348 4.847 1.577 1.00 94.69 263 LEU A CA 1
ATOM 2044 C C . LEU A 1 263 ? -9.826 4.706 1.976 1.00 94.69 263 LEU A C 1
ATOM 2046 O O . LEU A 1 263 ? -10.606 4.124 1.223 1.00 94.69 263 LEU A O 1
ATOM 2050 N N . LEU A 1 264 ? -10.237 5.276 3.111 1.00 94.06 264 LEU A N 1
ATOM 2051 C CA . LEU A 1 264 ? -11.634 5.270 3.561 1.00 94.06 264 LEU A CA 1
ATOM 2052 C C . LEU A 1 264 ? -12.546 6.061 2.613 1.00 94.06 264 LEU A C 1
ATOM 2054 O O . LEU A 1 264 ? -13.648 5.604 2.318 1.00 94.06 264 LEU A O 1
ATOM 2058 N N . ARG A 1 265 ? -12.089 7.203 2.074 1.00 92.81 265 ARG A N 1
ATOM 2059 C CA . ARG A 1 265 ? -12.823 7.951 1.031 1.00 92.81 265 ARG A CA 1
ATOM 2060 C C . ARG A 1 265 ? -12.988 7.147 -0.258 1.00 92.81 265 ARG A C 1
ATOM 2062 O O . ARG A 1 265 ? -13.975 7.329 -0.959 1.00 92.81 265 ARG A O 1
ATOM 2069 N N . ARG A 1 266 ? -12.046 6.251 -0.558 1.00 91.50 266 ARG A N 1
ATOM 2070 C CA . ARG A 1 266 ? -12.110 5.330 -1.702 1.00 91.50 266 ARG A CA 1
ATOM 2071 C C . ARG A 1 266 ? -12.934 4.061 -1.424 1.00 91.50 266 ARG A C 1
ATOM 2073 O O . ARG A 1 266 ? -13.038 3.220 -2.306 1.00 91.50 266 ARG A O 1
ATOM 2080 N N . GLY A 1 267 ? -13.522 3.907 -0.234 1.00 90.88 267 GLY A N 1
ATOM 2081 C CA . GLY A 1 267 ? -14.351 2.746 0.114 1.00 90.88 267 GLY A CA 1
ATOM 2082 C C . GLY A 1 267 ? -13.586 1.582 0.750 1.00 90.88 267 GLY A C 1
ATOM 2083 O O . GLY A 1 267 ? -13.993 0.425 0.618 1.00 90.88 267 GLY A O 1
ATOM 2084 N N . ALA A 1 268 ? -12.467 1.854 1.431 1.00 93.88 268 ALA A N 1
ATOM 2085 C CA . ALA A 1 268 ? -11.823 0.846 2.269 1.00 93.88 268 ALA A CA 1
ATOM 2086 C C . ALA A 1 268 ? -12.785 0.357 3.360 1.00 93.88 268 ALA A C 1
ATOM 2088 O O . ALA A 1 268 ? -13.344 1.160 4.107 1.00 93.88 268 ALA A O 1
ATOM 2089 N N . ASP A 1 269 ? -12.934 -0.959 3.467 1.00 91.94 269 ASP A N 1
ATOM 2090 C CA . ASP A 1 269 ? -13.764 -1.590 4.485 1.00 91.94 269 ASP A CA 1
ATOM 2091 C C . ASP A 1 269 ? -12.935 -1.860 5.748 1.00 91.94 269 ASP A C 1
ATOM 2093 O O . ASP A 1 269 ? -11.878 -2.501 5.724 1.00 91.94 269 ASP A O 1
ATOM 2097 N N . THR A 1 270 ? -13.426 -1.345 6.869 1.00 93.56 270 THR A N 1
ATOM 2098 C CA . THR A 1 270 ? -12.819 -1.473 8.195 1.00 93.56 270 THR A CA 1
ATOM 2099 C C . THR A 1 270 ? -13.153 -2.803 8.868 1.00 93.56 270 THR A C 1
ATOM 2101 O O . THR A 1 270 ? -12.498 -3.161 9.849 1.00 93.56 270 THR A O 1
ATOM 2104 N N . MET A 1 271 ? -14.113 -3.563 8.333 1.00 92.19 271 MET A N 1
ATOM 2105 C CA . MET A 1 271 ? -14.580 -4.838 8.885 1.00 92.19 271 MET A CA 1
ATOM 2106 C C . MET A 1 271 ? -13.736 -6.040 8.456 1.00 92.19 271 MET A C 1
ATOM 2108 O O . MET A 1 271 ? -13.855 -7.122 9.036 1.00 92.19 271 MET A O 1
ATOM 2112 N N . ILE A 1 272 ? -12.842 -5.862 7.481 1.00 91.81 272 ILE A N 1
ATOM 2113 C CA . ILE A 1 272 ? -12.046 -6.953 6.916 1.00 91.81 272 ILE A CA 1
ATOM 2114 C C . ILE A 1 272 ? -11.148 -7.602 7.974 1.00 91.81 272 ILE A C 1
ATOM 2116 O O . ILE A 1 272 ? -10.457 -6.920 8.738 1.00 91.81 272 ILE A O 1
ATOM 2120 N N . LYS A 1 273 ? -11.098 -8.943 7.937 1.00 88.88 273 LYS A N 1
ATOM 2121 C CA . LYS A 1 273 ? -10.289 -9.785 8.829 1.00 88.88 273 LYS A CA 1
ATOM 2122 C C . LYS A 1 273 ? -10.615 -9.487 10.296 1.00 88.88 273 LYS A C 1
ATOM 2124 O O . LYS A 1 273 ? -9.743 -9.084 11.058 1.00 88.88 273 LYS A O 1
ATOM 2129 N N . ASP A 1 274 ? -11.891 -9.623 10.646 1.00 89.38 274 ASP A N 1
ATOM 2130 C CA . ASP A 1 274 ? -12.412 -9.412 12.001 1.00 89.38 274 ASP A CA 1
ATOM 2131 C C . ASP A 1 274 ? -12.044 -8.042 12.581 1.00 89.38 274 ASP A C 1
ATOM 2133 O O . ASP A 1 274 ? -11.654 -7.920 13.741 1.00 89.38 274 ASP A O 1
ATOM 2137 N N . ARG A 1 275 ? -12.156 -6.991 11.755 1.00 92.44 275 ARG A N 1
ATOM 2138 C CA . ARG A 1 275 ? -11.851 -5.605 12.150 1.00 92.44 275 ARG A CA 1
ATOM 2139 C C . ARG A 1 275 ? -10.400 -5.411 12.593 1.00 92.44 275 ARG A C 1
ATOM 2141 O O . ARG A 1 275 ? -10.112 -4.580 13.458 1.00 92.44 275 ARG A O 1
ATOM 2148 N N . LEU A 1 276 ? -9.463 -6.135 11.974 1.00 93.44 276 LEU A N 1
ATOM 2149 C CA . LEU A 1 276 ? -8.044 -6.079 12.336 1.00 93.44 276 LEU A CA 1
ATOM 2150 C C . LEU A 1 276 ? -7.485 -4.650 12.328 1.00 93.44 276 LEU A C 1
ATOM 2152 O O . LEU A 1 276 ? -6.646 -4.331 13.160 1.00 93.44 276 LEU A O 1
ATOM 2156 N N . ALA A 1 277 ? -7.941 -3.778 11.425 1.00 94.81 277 ALA A N 1
ATOM 2157 C CA . ALA A 1 277 ? -7.507 -2.380 11.405 1.00 94.81 277 ALA A CA 1
ATOM 2158 C C . ALA A 1 277 ? -7.801 -1.656 12.736 1.00 94.81 277 ALA A C 1
ATOM 2160 O O . ALA A 1 277 ? -6.944 -0.931 13.230 1.00 94.81 277 ALA A O 1
ATOM 2161 N N . ILE A 1 278 ? -8.963 -1.908 13.347 1.00 95.06 278 ILE A N 1
ATOM 2162 C CA . ILE A 1 278 ? -9.347 -1.325 14.641 1.00 95.06 278 ILE A CA 1
ATOM 2163 C C . ILE A 1 278 ? -8.532 -1.959 15.770 1.00 95.06 278 ILE A C 1
ATOM 2165 O O . ILE A 1 278 ? -7.995 -1.243 16.606 1.00 95.06 278 ILE A O 1
ATOM 2169 N N . ILE A 1 279 ? -8.362 -3.284 15.755 1.00 94.00 279 ILE A N 1
ATOM 2170 C CA . ILE A 1 279 ? -7.530 -3.999 16.740 1.00 94.00 279 ILE A CA 1
ATOM 2171 C C . ILE A 1 279 ? -6.092 -3.458 16.740 1.00 94.00 279 ILE A C 1
ATOM 2173 O O . ILE A 1 279 ? -5.501 -3.247 17.796 1.00 94.00 279 ILE A O 1
ATOM 2177 N N . LEU A 1 280 ? -5.525 -3.192 15.561 1.00 94.56 280 LEU A N 1
ATOM 2178 C CA . LEU A 1 280 ? -4.192 -2.602 15.438 1.00 94.56 280 LEU A CA 1
ATOM 2179 C C . LEU A 1 280 ? -4.130 -1.184 16.024 1.00 94.56 280 LEU A C 1
ATOM 2181 O O . LEU A 1 280 ? -3.135 -0.855 16.662 1.00 94.56 280 LEU A O 1
ATOM 2185 N N . ALA A 1 281 ? -5.182 -0.378 15.858 1.00 95.38 281 ALA A N 1
ATOM 2186 C CA . ALA A 1 281 ? -5.269 0.954 16.458 1.00 95.38 281 ALA A CA 1
ATOM 2187 C C . ALA A 1 281 ? -5.414 0.901 17.993 1.00 95.38 281 ALA A C 1
ATOM 2189 O O . ALA A 1 281 ? -4.766 1.681 18.687 1.00 95.38 281 ALA A O 1
ATOM 2190 N N . ILE A 1 282 ? -6.176 -0.065 18.527 1.00 93.62 282 ILE A N 1
ATOM 2191 C CA . ILE A 1 282 ? -6.285 -0.328 19.975 1.00 93.62 282 ILE A CA 1
ATOM 2192 C C . ILE A 1 282 ? -4.914 -0.689 20.552 1.00 93.62 282 ILE A C 1
ATOM 2194 O O . ILE A 1 282 ? -4.480 -0.097 21.535 1.00 93.62 282 ILE A O 1
ATOM 2198 N N . ARG A 1 283 ? -4.187 -1.607 19.905 1.00 93.06 283 ARG A N 1
ATOM 2199 C CA . ARG A 1 283 ? -2.839 -2.015 20.340 1.00 93.06 283 ARG A CA 1
ATOM 2200 C C . ARG A 1 283 ? -1.814 -0.886 20.249 1.00 93.06 283 ARG A C 1
ATOM 2202 O O . ARG A 1 283 ? -0.877 -0.855 21.037 1.00 93.06 283 ARG A O 1
ATOM 2209 N N . ALA A 1 284 ? -1.989 0.031 19.298 1.00 92.44 284 ALA A N 1
ATOM 2210 C CA . ALA A 1 284 ? -1.194 1.251 19.195 1.00 92.44 284 ALA A CA 1
ATOM 2211 C C . ALA A 1 284 ? -1.612 2.336 20.208 1.00 92.44 284 ALA A C 1
ATOM 2213 O O . ALA A 1 284 ? -0.932 3.356 20.291 1.00 92.44 284 ALA A O 1
ATOM 2214 N N . LYS A 1 285 ? -2.701 2.118 20.965 1.00 92.88 285 LYS A N 1
ATOM 2215 C CA . LYS A 1 285 ? -3.314 3.070 21.907 1.00 92.88 285 LYS A CA 1
ATOM 2216 C C . LYS A 1 285 ? -3.671 4.410 21.252 1.00 92.88 285 LYS A C 1
ATOM 2218 O O . LYS A 1 285 ? -3.560 5.466 21.863 1.00 92.88 285 LYS A O 1
ATOM 2223 N N . ASP A 1 286 ? -4.092 4.371 19.989 1.00 94.81 286 ASP A N 1
ATOM 2224 C CA . ASP A 1 286 ? -4.371 5.571 19.202 1.00 94.81 286 ASP A CA 1
ATOM 2225 C C . ASP A 1 286 ? -5.880 5.824 19.092 1.00 94.81 286 ASP A C 1
ATOM 2227 O O . ASP A 1 286 ? -6.559 5.338 18.178 1.00 94.81 286 ASP A O 1
ATOM 2231 N N . LEU A 1 287 ? -6.407 6.617 20.029 1.00 94.25 287 LEU A N 1
ATOM 2232 C CA . LEU A 1 287 ? -7.820 7.000 20.051 1.00 94.25 287 LEU A CA 1
ATOM 2233 C C . LEU A 1 287 ? -8.232 7.761 18.782 1.00 94.25 287 LEU A C 1
ATOM 2235 O O . LEU A 1 287 ? -9.323 7.536 18.253 1.00 94.25 287 LEU A O 1
ATOM 2239 N N . ARG A 1 288 ? -7.367 8.641 18.260 1.00 94.94 288 ARG A N 1
ATOM 2240 C CA . ARG A 1 288 ? -7.665 9.438 17.060 1.00 94.94 288 ARG A CA 1
ATOM 2241 C C . ARG A 1 288 ? -7.850 8.536 15.841 1.00 94.94 288 ARG A C 1
ATOM 2243 O O . ARG A 1 288 ? -8.776 8.750 15.057 1.00 94.94 288 ARG A O 1
ATOM 2250 N N . MET A 1 289 ? -7.008 7.517 15.692 1.00 95.62 289 MET A N 1
ATOM 2251 C CA . MET A 1 289 ? -7.130 6.531 14.617 1.00 95.62 289 MET A CA 1
ATOM 2252 C C . MET A 1 289 ? -8.395 5.678 14.761 1.00 95.62 289 MET A C 1
ATOM 2254 O O . MET A 1 289 ? -9.058 5.395 13.765 1.00 95.62 289 MET A O 1
ATOM 2258 N N . ILE A 1 290 ? -8.770 5.297 15.986 1.00 95.19 290 ILE A N 1
ATOM 2259 C CA . ILE A 1 290 ? -10.020 4.564 16.237 1.00 95.19 290 ILE A CA 1
ATOM 2260 C C . ILE A 1 290 ? -11.226 5.403 15.816 1.00 95.19 290 ILE A C 1
ATOM 2262 O O . ILE A 1 290 ? -12.055 4.911 15.049 1.00 95.19 290 ILE A O 1
ATOM 2266 N N . LYS A 1 291 ? -11.289 6.672 16.243 1.00 93.44 291 LYS A N 1
ATOM 2267 C CA . LYS A 1 291 ? -12.350 7.600 15.823 1.00 93.44 291 LYS A CA 1
ATOM 2268 C C . LYS A 1 291 ? -12.414 7.695 14.298 1.00 93.44 291 LYS A C 1
ATOM 2270 O O . LYS A 1 291 ? -13.482 7.519 13.727 1.00 93.44 291 LYS A O 1
ATOM 2275 N N . LEU A 1 292 ? -11.268 7.823 13.623 1.00 94.44 292 LEU A N 1
ATOM 2276 C CA . LEU A 1 292 ? -11.191 7.871 12.156 1.00 94.44 292 LEU A CA 1
ATOM 2277 C C . LEU A 1 292 ? -11.750 6.613 11.456 1.00 94.44 292 LEU A C 1
ATOM 2279 O O . LEU A 1 292 ? -12.344 6.721 10.380 1.00 94.44 292 LEU A O 1
ATOM 2283 N N . LEU A 1 293 ? -11.548 5.426 12.035 1.00 93.31 293 LEU A N 1
ATOM 2284 C CA . LEU A 1 293 ? -12.000 4.145 11.475 1.00 93.31 293 LEU A CA 1
ATOM 2285 C C . LEU A 1 293 ? -13.480 3.849 11.770 1.00 93.31 293 LEU A C 1
ATOM 2287 O O . LEU A 1 293 ? -14.156 3.223 10.949 1.00 93.31 293 LEU A O 1
ATOM 2291 N N . VAL A 1 294 ? -13.975 4.259 12.937 1.00 92.12 294 VAL A N 1
ATOM 2292 C CA . VAL A 1 294 ? -15.334 3.953 13.414 1.00 92.12 294 VAL A CA 1
ATOM 2293 C C . VAL A 1 294 ? -16.328 5.001 12.934 1.00 92.12 294 VAL A C 1
ATOM 2295 O O . VAL A 1 294 ? -17.398 4.658 12.424 1.00 92.12 294 VAL A O 1
ATOM 2298 N N . GLU A 1 295 ? -15.971 6.273 13.061 1.00 90.00 295 GLU A N 1
ATOM 2299 C CA . GLU A 1 295 ? -16.839 7.382 12.696 1.00 90.00 295 GLU A CA 1
ATOM 2300 C C . GLU A 1 295 ? -16.813 7.599 11.178 1.00 90.00 295 GLU A C 1
ATOM 2302 O O . GLU A 1 295 ? -15.832 7.284 10.490 1.00 90.00 295 GLU A O 1
ATOM 2307 N N . PRO A 1 296 ? -17.903 8.119 10.603 1.00 84.06 296 PRO A N 1
ATOM 2308 C CA . PRO A 1 296 ? -17.922 8.524 9.210 1.00 84.06 296 PRO A CA 1
ATOM 2309 C C . PRO A 1 296 ? -17.073 9.779 9.009 1.00 84.06 296 PRO A C 1
ATOM 2311 O O . PRO A 1 296 ? -17.045 10.682 9.841 1.00 84.06 296 PRO A O 1
ATOM 2314 N N . LEU A 1 297 ? -16.390 9.851 7.866 1.00 78.69 297 LEU A N 1
ATOM 2315 C CA . LEU A 1 297 ? -15.561 11.010 7.555 1.00 78.69 297 LEU A CA 1
ATOM 2316 C C . LEU A 1 297 ? -16.414 12.275 7.378 1.00 78.69 297 LEU A C 1
ATOM 2318 O O . LEU A 1 297 ? -17.456 12.218 6.708 1.00 78.69 297 LEU A O 1
ATOM 2322 N N . PRO A 1 298 ? -15.948 13.430 7.886 1.00 66.94 298 PRO A N 1
ATOM 2323 C CA . PRO A 1 298 ? -16.581 14.710 7.607 1.00 66.94 298 PRO A CA 1
ATOM 2324 C C . PRO A 1 298 ? -16.590 14.949 6.088 1.00 66.94 298 PRO A C 1
ATOM 2326 O O . PRO A 1 298 ? -15.555 14.891 5.429 1.00 66.94 298 PRO A O 1
ATOM 2329 N N . GLY A 1 299 ? -17.780 15.158 5.515 1.00 62.38 299 GLY A N 1
ATOM 2330 C CA . GLY A 1 299 ? -17.962 15.388 4.073 1.00 62.38 299 GLY A CA 1
ATOM 2331 C C . GLY A 1 299 ? -18.269 14.148 3.219 1.00 62.38 299 GLY A C 1
ATOM 2332 O O . GLY A 1 299 ? -18.545 14.297 2.033 1.00 62.38 299 GLY A O 1
ATOM 2333 N N . ALA A 1 300 ? -18.326 12.936 3.786 1.00 54.03 300 ALA A N 1
ATOM 2334 C CA . ALA A 1 300 ? -18.726 11.728 3.040 1.00 54.03 300 ALA A CA 1
ATOM 2335 C C . ALA A 1 300 ? -20.227 11.686 2.651 1.00 54.03 300 ALA A C 1
ATOM 2337 O O . ALA A 1 300 ? -20.673 10.756 1.986 1.00 54.03 300 ALA A O 1
ATOM 2338 N N . GLY A 1 301 ? -21.018 12.687 3.057 1.00 49.31 301 GLY A N 1
ATOM 2339 C CA . GLY A 1 301 ? -22.462 12.776 2.808 1.00 49.31 301 GLY A CA 1
ATOM 2340 C C . GLY A 1 301 ? -22.880 13.306 1.430 1.00 49.31 301 GLY A C 1
ATOM 2341 O O . GLY A 1 301 ? -24.077 13.471 1.203 1.00 49.31 301 GLY A O 1
ATOM 2342 N N . THR A 1 302 ? -21.948 13.591 0.515 1.00 43.69 302 THR A N 1
ATOM 2343 C CA . THR A 1 302 ? -22.261 14.185 -0.799 1.00 43.69 302 THR A CA 1
ATOM 2344 C C . THR A 1 302 ? -21.363 13.647 -1.914 1.00 43.69 302 THR A C 1
ATOM 2346 O O . THR A 1 302 ? -20.601 14.392 -2.519 1.00 43.69 302 THR A O 1
ATOM 2349 N N . PHE A 1 303 ? -21.474 12.362 -2.232 1.00 43.81 303 PHE A N 1
ATOM 2350 C CA . PHE A 1 303 ? -21.173 11.887 -3.583 1.00 43.81 303 PHE A CA 1
ATOM 2351 C C . PHE A 1 303 ? -22.491 11.393 -4.167 1.00 43.81 303 PHE A C 1
ATOM 2353 O O . PHE A 1 303 ? -22.881 10.244 -3.989 1.00 43.81 303 PHE A O 1
ATOM 2360 N N . LYS A 1 304 ? -23.244 12.322 -4.768 1.00 41.69 304 LYS A N 1
ATOM 2361 C CA . LYS A 1 304 ? -24.280 11.942 -5.724 1.00 41.69 304 LYS A CA 1
ATOM 2362 C C . LYS A 1 304 ? -23.539 11.324 -6.903 1.00 41.69 304 LYS A C 1
ATOM 2364 O O . LYS A 1 304 ? -22.732 12.008 -7.525 1.00 41.69 304 LYS A O 1
ATOM 2369 N N . GLU A 1 305 ? -23.797 10.057 -7.184 1.00 41.16 305 GLU A N 1
ATOM 2370 C CA . GLU A 1 305 ? -23.625 9.555 -8.540 1.00 41.16 305 GLU A CA 1
ATOM 2371 C C . GLU A 1 305 ? -24.509 10.433 -9.437 1.00 41.16 305 GLU A C 1
ATOM 2373 O O . GLU A 1 305 ? -25.711 10.577 -9.192 1.00 41.16 305 GLU A O 1
ATOM 2378 N N . GLU A 1 306 ? -23.905 11.124 -10.404 1.00 41.38 306 GLU A N 1
ATOM 2379 C CA . GLU A 1 306 ? -24.646 11.811 -11.460 1.00 41.38 306 GLU A CA 1
ATOM 2380 C C . GLU A 1 306 ? -25.311 10.743 -12.336 1.00 41.38 306 GLU A C 1
ATOM 2382 O O . GLU A 1 306 ? -24.735 10.233 -13.291 1.00 41.38 306 GLU A O 1
ATOM 2387 N N . GLY A 1 307 ? -26.524 10.365 -11.940 1.00 41.62 307 GLY A N 1
ATOM 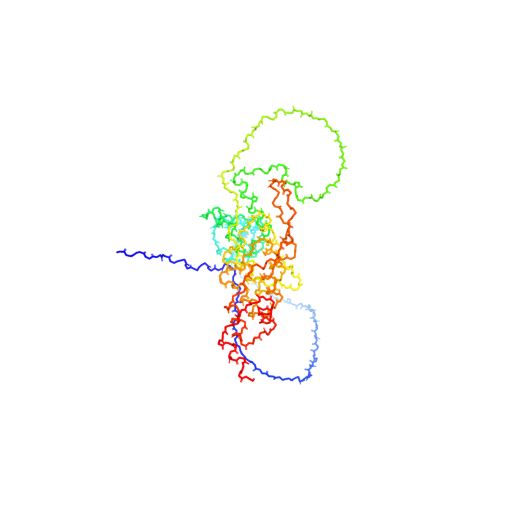2388 C CA . GLY A 1 307 ? -27.361 9.369 -12.594 1.00 41.62 307 GLY A CA 1
ATOM 2389 C C . GLY A 1 307 ? -28.823 9.568 -12.197 1.00 41.62 307 GLY A C 1
ATOM 2390 O O . GLY A 1 307 ? -29.350 8.838 -11.373 1.00 41.62 307 GLY A O 1
ATOM 2391 N N . ASP A 1 308 ? -29.410 10.633 -12.738 1.00 36.66 308 ASP A N 1
ATOM 2392 C CA . ASP A 1 308 ? -30.821 10.810 -13.112 1.00 36.66 308 ASP A CA 1
ATOM 2393 C C . ASP A 1 308 ? -31.960 10.385 -12.141 1.00 36.66 308 ASP A C 1
ATOM 2395 O O . ASP A 1 308 ? -32.318 9.216 -12.023 1.00 36.66 308 ASP A O 1
ATOM 2399 N N . SER A 1 309 ? -32.577 11.389 -11.490 1.00 38.00 309 SER A N 1
ATOM 2400 C CA . SER A 1 309 ? -34.035 11.578 -11.277 1.00 38.00 309 SER A CA 1
ATOM 2401 C C . SER A 1 309 ? -34.303 12.478 -10.050 1.00 38.00 309 SER A C 1
ATOM 2403 O O . SER A 1 309 ? -33.898 12.142 -8.930 1.00 38.00 309 SER A O 1
ATOM 2405 N N . PRO A 1 310 ? -34.988 13.632 -10.194 1.00 40.72 310 PRO A N 1
ATOM 2406 C CA . PRO A 1 310 ? -35.289 14.524 -9.084 1.00 40.72 310 PRO A CA 1
ATOM 2407 C C . PRO A 1 310 ? -36.694 14.242 -8.536 1.00 40.72 310 PRO A C 1
ATOM 2409 O O . PRO A 1 310 ? -37.658 14.901 -8.914 1.00 40.72 310 PRO A O 1
ATOM 2412 N N . THR A 1 311 ? -36.831 13.319 -7.582 1.00 35.19 311 THR A N 1
ATOM 2413 C CA . THR A 1 311 ? -38.044 13.287 -6.748 1.00 35.19 311 THR A CA 1
ATOM 2414 C C . THR A 1 311 ? -37.789 13.999 -5.431 1.00 35.19 311 THR A C 1
ATOM 2416 O O . THR A 1 311 ? -37.030 13.551 -4.567 1.00 35.19 311 THR A O 1
ATOM 2419 N N . THR A 1 312 ? -38.445 15.143 -5.299 1.00 48.28 312 THR A N 1
ATOM 2420 C CA . THR A 1 312 ? -38.537 15.977 -4.109 1.00 48.28 312 THR A CA 1
ATOM 2421 C C . THR A 1 312 ? -38.979 15.159 -2.897 1.00 48.28 312 THR A C 1
ATOM 2423 O O . THR A 1 312 ? -40.143 14.782 -2.782 1.00 48.28 312 THR A O 1
ATOM 2426 N N . SER A 1 313 ? -38.083 14.935 -1.938 1.00 41.06 313 SER A N 1
ATOM 2427 C CA . SER A 1 313 ? -38.506 14.612 -0.579 1.00 41.06 313 SER A CA 1
ATOM 2428 C C . SER A 1 313 ? -37.696 15.438 0.414 1.00 41.06 313 SER A C 1
ATOM 2430 O O . SER A 1 313 ? -36.465 15.409 0.445 1.00 41.06 313 SER A O 1
ATOM 2432 N N . ARG A 1 314 ? -38.418 16.242 1.201 1.00 50.00 314 ARG A N 1
ATOM 2433 C CA . ARG A 1 314 ? -37.931 16.908 2.413 1.00 50.00 314 ARG A CA 1
ATOM 2434 C C . ARG A 1 314 ? -37.446 15.818 3.377 1.00 50.00 314 ARG A C 1
ATOM 2436 O O . ARG A 1 314 ? -38.225 15.258 4.142 1.00 50.00 314 ARG A O 1
ATOM 2443 N N . GLY A 1 315 ? -36.173 15.452 3.278 1.00 42.81 315 GLY A N 1
ATOM 2444 C CA . GLY A 1 315 ? -35.597 14.322 3.998 1.00 42.81 315 GLY A CA 1
ATOM 2445 C C . GLY A 1 315 ? -34.966 14.756 5.313 1.00 42.81 315 GLY A C 1
ATOM 2446 O O . GLY A 1 315 ? -33.999 15.512 5.318 1.00 42.81 315 GLY A O 1
ATOM 2447 N N . LYS A 1 316 ? -35.512 14.253 6.424 1.00 52.22 316 LYS A N 1
ATOM 2448 C CA . LYS A 1 316 ? -34.941 14.265 7.781 1.00 52.22 316 LYS A CA 1
ATOM 2449 C C . LYS A 1 316 ? -33.409 14.194 7.734 1.00 52.22 316 LYS A C 1
ATOM 2451 O O . LYS A 1 316 ? -32.882 13.325 7.039 1.00 52.22 316 LYS A O 1
ATOM 2456 N N . LYS A 1 317 ? -32.714 15.061 8.492 1.00 46.47 317 LYS A N 1
ATOM 2457 C CA . LYS A 1 317 ? -31.261 14.965 8.729 1.00 46.47 317 LYS A CA 1
ATOM 2458 C C . LYS A 1 317 ? -30.941 13.497 9.024 1.00 46.47 317 LYS A C 1
ATOM 2460 O O . LYS A 1 317 ? -31.351 12.980 10.064 1.00 46.47 317 LYS A O 1
ATOM 2465 N N . ARG A 1 318 ? -30.324 12.798 8.066 1.00 56.91 318 ARG A N 1
ATOM 2466 C CA . ARG A 1 318 ? -29.981 11.383 8.226 1.00 56.91 318 ARG A CA 1
ATOM 2467 C C . ARG A 1 318 ? -29.046 11.319 9.425 1.00 56.91 318 ARG A C 1
ATOM 2469 O O . ARG A 1 318 ? -28.054 12.045 9.450 1.00 56.91 318 ARG A O 1
ATOM 2476 N N . LYS A 1 319 ? -29.399 10.523 10.439 1.00 59.12 319 LYS A N 1
ATOM 2477 C CA . LYS A 1 319 ? -28.489 10.257 11.554 1.00 59.12 319 LYS A CA 1
ATOM 2478 C C . LYS A 1 319 ? -27.201 9.737 10.927 1.00 59.12 319 LYS A C 1
ATOM 2480 O O . LYS A 1 319 ? -27.239 8.808 10.124 1.00 59.12 319 LYS A O 1
ATOM 2485 N N . ILE A 1 320 ? -26.105 10.418 11.213 1.00 64.81 320 ILE A N 1
ATOM 2486 C CA . ILE A 1 320 ? -24.773 10.028 10.786 1.00 64.81 320 ILE A CA 1
ATOM 2487 C C . ILE A 1 320 ? -24.458 8.769 11.604 1.00 64.81 320 ILE A C 1
ATOM 2489 O O . ILE A 1 320 ? -24.146 8.864 12.785 1.00 64.81 320 ILE A O 1
ATOM 2493 N N . ILE A 1 321 ? -24.724 7.595 11.026 1.00 71.75 321 ILE A N 1
ATOM 2494 C CA . ILE A 1 321 ? -24.498 6.300 11.677 1.00 71.75 321 ILE A CA 1
ATOM 2495 C C . ILE A 1 321 ? -23.019 5.946 11.501 1.00 71.75 321 ILE A C 1
ATOM 2497 O O . ILE A 1 321 ? -22.439 6.202 10.443 1.00 71.75 321 ILE A O 1
ATOM 2501 N N . ASP A 1 322 ? -22.421 5.374 12.542 1.00 83.06 322 ASP A N 1
ATOM 2502 C CA . ASP A 1 322 ? -21.045 4.885 12.508 1.00 83.06 322 ASP A CA 1
ATOM 2503 C C . ASP A 1 322 ? -20.838 3.823 11.426 1.00 83.06 322 ASP A C 1
ATOM 2505 O O . ASP A 1 322 ? -21.737 3.047 11.096 1.00 83.06 322 ASP A O 1
ATOM 2509 N N . ARG A 1 323 ? -19.615 3.754 10.897 1.00 85.50 323 ARG A N 1
ATOM 2510 C CA . ARG A 1 323 ? -19.219 2.743 9.904 1.00 85.50 323 ARG A CA 1
ATOM 2511 C C . ARG A 1 323 ? -19.204 1.342 10.492 1.00 85.50 323 ARG A C 1
ATOM 2513 O O . ARG A 1 323 ? -19.447 0.367 9.788 1.00 85.50 323 ARG A O 1
ATOM 2520 N N . VAL A 1 324 ? -18.872 1.254 11.778 1.00 86.00 324 VAL A N 1
ATOM 2521 C CA . VAL A 1 324 ? -18.672 0.000 12.494 1.00 86.00 324 VAL A CA 1
ATOM 2522 C C . VAL A 1 324 ? -19.444 0.042 13.796 1.00 86.00 324 VAL A C 1
ATOM 2524 O O . VAL A 1 324 ? -19.220 0.909 14.635 1.00 86.00 324 VAL A O 1
ATOM 2527 N N . LYS A 1 325 ? -20.310 -0.949 14.000 1.00 87.19 325 LYS A N 1
ATOM 2528 C CA . LYS A 1 325 ? -20.906 -1.206 15.310 1.00 87.19 325 LYS A CA 1
ATOM 2529 C C . LYS A 1 325 ? -19.842 -1.806 16.221 1.00 87.19 325 LYS A C 1
ATOM 2531 O O . LYS A 1 325 ? -19.297 -2.843 15.873 1.00 87.19 325 LYS A O 1
ATOM 2536 N N . ILE A 1 326 ? -19.533 -1.193 17.358 1.00 87.44 326 ILE A N 1
ATOM 2537 C CA . ILE A 1 326 ? -18.548 -1.737 18.305 1.00 87.44 326 ILE A CA 1
ATOM 2538 C C . ILE A 1 326 ? -19.123 -2.979 19.004 1.00 87.44 326 ILE A C 1
ATOM 2540 O O . ILE A 1 326 ? -20.230 -2.944 19.534 1.00 87.44 326 ILE A O 1
ATOM 2544 N N . ASP A 1 327 ? -18.367 -4.081 18.984 1.00 87.06 327 ASP A N 1
ATOM 2545 C CA . ASP A 1 327 ? -18.746 -5.353 19.612 1.00 87.06 327 ASP A CA 1
ATOM 2546 C C . ASP A 1 327 ? -18.013 -5.526 20.950 1.00 87.06 327 ASP A C 1
ATOM 2548 O O . ASP A 1 327 ? -16.904 -5.019 21.128 1.00 87.06 327 ASP A O 1
ATOM 2552 N N . SER A 1 328 ? -18.554 -6.363 21.840 1.00 86.75 328 SER A N 1
ATOM 2553 C CA . SER A 1 328 ? -17.913 -6.734 23.115 1.00 86.75 328 SER A CA 1
ATOM 2554 C C . SER A 1 328 ? -16.516 -7.349 22.949 1.00 86.75 328 SER A C 1
ATOM 2556 O O . SER A 1 328 ? -15.688 -7.252 23.848 1.00 86.75 328 SER A O 1
ATOM 2558 N N . LYS A 1 329 ? -16.212 -7.935 21.781 1.00 89.00 329 LYS A N 1
ATOM 2559 C CA . LYS A 1 329 ? -14.866 -8.431 21.443 1.00 89.00 329 LYS A CA 1
ATOM 2560 C C . LYS A 1 329 ? -13.825 -7.310 21.362 1.00 89.00 329 LYS A C 1
ATOM 2562 O O . LYS A 1 329 ? -12.698 -7.517 21.792 1.00 89.00 329 LYS A O 1
ATOM 2567 N N . LEU A 1 330 ? -14.188 -6.147 20.813 1.00 89.56 330 LEU A N 1
ATOM 2568 C CA . LEU A 1 330 ? -13.278 -4.999 20.714 1.00 89.56 330 LEU A CA 1
ATOM 2569 C C . LEU A 1 330 ? -13.058 -4.352 22.082 1.00 89.56 330 LEU A C 1
ATOM 2571 O O . LEU A 1 330 ? -11.944 -3.935 22.380 1.00 89.56 330 LEU A O 1
ATOM 2575 N N . VAL A 1 331 ? -14.105 -4.320 22.914 1.00 89.06 331 VAL A N 1
ATOM 2576 C CA . VAL A 1 331 ? -14.010 -3.861 24.307 1.00 89.06 331 VAL A CA 1
ATOM 2577 C C . VAL A 1 331 ? -13.072 -4.770 25.096 1.00 89.06 331 VAL A C 1
ATOM 2579 O O . VAL A 1 331 ? -12.129 -4.273 25.701 1.00 89.06 331 VAL A O 1
ATOM 2582 N N . ARG A 1 332 ? -13.240 -6.096 24.977 1.00 88.88 332 ARG A N 1
ATOM 2583 C CA . ARG A 1 332 ? -12.313 -7.071 25.564 1.00 88.88 332 ARG A CA 1
ATOM 2584 C C . ARG A 1 332 ? -10.878 -6.844 25.121 1.00 88.88 332 ARG A C 1
ATOM 2586 O O . ARG A 1 332 ? -9.986 -6.823 25.954 1.00 88.88 332 ARG A O 1
ATOM 2593 N N . GLU A 1 333 ? -10.635 -6.682 23.822 1.00 89.38 333 GLU A N 1
ATOM 2594 C CA . GLU A 1 333 ? -9.273 -6.456 23.325 1.00 89.38 333 GLU A CA 1
ATOM 2595 C C . GLU A 1 333 ? -8.662 -5.182 23.939 1.00 89.38 333 GLU A C 1
ATOM 2597 O O . GLU A 1 333 ? -7.493 -5.196 24.316 1.00 89.38 333 GLU A O 1
ATOM 2602 N N . ALA A 1 334 ? -9.452 -4.114 24.107 1.00 88.38 334 ALA A N 1
ATOM 2603 C CA . ALA A 1 334 ? -9.006 -2.876 24.748 1.00 88.38 334 ALA A CA 1
ATOM 2604 C C . ALA A 1 334 ? -8.715 -3.032 26.253 1.00 88.38 334 ALA A C 1
ATOM 2606 O O . ALA A 1 334 ? -7.788 -2.395 26.748 1.00 88.38 334 ALA A O 1
ATOM 2607 N N . MET A 1 335 ? -9.463 -3.885 26.961 1.00 87.31 335 MET A N 1
ATOM 2608 C CA . MET A 1 335 ? -9.274 -4.165 28.395 1.00 87.31 335 MET A CA 1
ATOM 2609 C C . MET A 1 335 ? -8.166 -5.195 28.665 1.00 87.31 335 MET A C 1
ATOM 2611 O O . MET A 1 335 ? -7.473 -5.106 29.668 1.00 87.31 335 MET A O 1
ATOM 2615 N N . SER A 1 336 ? -7.983 -6.164 27.765 1.00 84.50 336 SER A N 1
ATOM 2616 C CA . SER A 1 336 ? -6.991 -7.247 27.891 1.00 84.50 336 SER A CA 1
ATOM 2617 C C . SER A 1 336 ? -5.561 -6.840 27.522 1.00 84.50 336 SER A C 1
ATOM 2619 O O . SER A 1 336 ? -4.632 -7.631 27.691 1.00 84.50 336 SER A O 1
ATOM 2621 N N . ALA A 1 337 ? -5.371 -5.636 26.976 1.00 80.19 337 ALA A N 1
ATOM 2622 C CA . ALA A 1 337 ? -4.045 -5.108 26.698 1.00 80.19 337 ALA A CA 1
ATOM 2623 C C . ALA A 1 337 ? -3.256 -4.947 28.009 1.00 80.19 337 ALA A C 1
ATOM 2625 O O . ALA A 1 337 ? -3.821 -4.558 29.023 1.00 80.19 337 ALA A O 1
ATOM 2626 N N . THR A 1 338 ? -1.944 -5.209 27.973 1.00 78.06 338 THR A N 1
ATOM 2627 C CA . THR A 1 338 ? -1.045 -5.102 29.143 1.00 78.06 338 THR A CA 1
ATOM 2628 C C . THR A 1 338 ? -1.152 -3.750 29.847 1.00 78.06 338 THR A C 1
ATOM 2630 O O . THR A 1 338 ? -1.060 -3.688 31.064 1.00 78.06 338 THR A O 1
ATOM 2633 N N . ASP A 1 339 ? -1.423 -2.703 29.068 1.00 82.25 339 ASP A N 1
ATOM 2634 C CA . ASP A 1 339 ? -1.726 -1.365 29.548 1.00 82.25 339 ASP A CA 1
ATOM 2635 C C . ASP A 1 339 ? -3.062 -0.915 28.919 1.00 82.25 339 ASP A C 1
ATOM 2637 O O . ASP A 1 339 ? -3.079 -0.482 27.752 1.00 82.25 339 ASP A O 1
ATOM 2641 N N . PRO A 1 340 ? -4.189 -1.036 29.635 1.00 80.31 340 PRO A N 1
ATOM 2642 C CA . PRO A 1 340 ? -5.484 -0.616 29.122 1.00 80.31 340 PRO A CA 1
ATOM 2643 C C . PRO A 1 340 ? -5.528 0.909 28.991 1.00 80.31 340 PRO A C 1
ATOM 2645 O O . PRO A 1 340 ? -5.205 1.651 29.915 1.00 80.31 340 PRO A O 1
ATOM 2648 N N . CYS A 1 341 ? -5.930 1.398 27.819 1.00 84.12 341 CYS A N 1
ATOM 2649 C CA . CYS A 1 341 ? -6.162 2.824 27.615 1.00 84.12 341 CYS A CA 1
ATOM 2650 C C . CYS A 1 341 ? -7.606 3.148 28.011 1.00 84.12 341 CYS A C 1
ATOM 2652 O O . CYS A 1 341 ? -8.542 2.860 27.256 1.00 84.12 341 CYS A O 1
ATOM 2654 N N . GLU A 1 342 ? -7.777 3.748 29.190 1.00 87.25 342 GLU A N 1
ATOM 2655 C CA . GLU A 1 342 ? -9.085 4.136 29.730 1.00 87.25 342 GLU A CA 1
ATOM 2656 C C . GLU A 1 342 ? -9.872 5.020 28.761 1.00 87.25 342 GLU A C 1
ATOM 2658 O O . GLU A 1 342 ? -11.077 4.842 28.621 1.00 87.25 342 GLU A O 1
ATOM 2663 N N . GLU A 1 343 ? -9.203 5.903 28.014 1.00 90.94 343 GLU A N 1
ATOM 2664 C CA . GLU A 1 343 ? -9.853 6.776 27.030 1.00 90.94 343 GLU A CA 1
ATOM 2665 C C . GLU A 1 343 ? -10.553 5.985 25.913 1.00 90.94 343 GLU A C 1
ATOM 2667 O O . GLU A 1 343 ? -11.654 6.336 25.484 1.00 90.94 343 GLU A O 1
ATOM 2672 N N . ILE A 1 344 ? -9.940 4.890 25.450 1.00 91.12 344 ILE A N 1
ATOM 2673 C CA . ILE A 1 344 ? -10.509 4.025 24.407 1.00 91.12 344 ILE A CA 1
ATOM 2674 C C . ILE A 1 344 ? -11.694 3.232 24.965 1.00 91.12 344 ILE A C 1
ATOM 2676 O O . ILE A 1 344 ? -12.719 3.097 24.293 1.00 91.12 344 ILE A O 1
ATOM 2680 N N . ILE A 1 345 ? -11.577 2.729 26.196 1.00 89.50 345 ILE A N 1
ATOM 2681 C CA . ILE A 1 345 ? -12.659 1.998 26.869 1.00 89.50 345 ILE A CA 1
ATOM 2682 C C . ILE A 1 345 ? -13.838 2.942 27.129 1.00 89.50 345 ILE A C 1
ATOM 2684 O O . ILE A 1 345 ? -14.970 2.615 26.775 1.00 89.50 345 ILE A O 1
ATOM 2688 N N . HIS A 1 346 ? -13.572 4.134 27.662 1.00 90.44 346 HIS A N 1
ATOM 2689 C CA . HIS A 1 346 ? -14.560 5.184 27.881 1.00 90.44 346 HIS A CA 1
ATOM 2690 C C . HIS A 1 346 ? -15.264 5.555 26.572 1.00 90.44 346 HIS A C 1
ATOM 2692 O O . HIS A 1 346 ? -16.490 5.621 26.530 1.00 90.44 346 HIS A O 1
ATOM 2698 N N . TYR A 1 347 ? -14.521 5.720 25.475 1.00 91.94 347 TYR A N 1
ATOM 2699 C CA . TYR A 1 347 ? -15.104 5.948 24.152 1.00 91.94 347 TYR A CA 1
ATOM 2700 C C . TYR A 1 347 ? -16.043 4.805 23.723 1.00 91.94 347 TYR A C 1
ATOM 2702 O O . TYR A 1 347 ? -17.174 5.046 23.295 1.00 91.94 347 TYR A O 1
ATOM 2710 N N . PHE A 1 348 ? -15.623 3.546 23.867 1.00 90.94 348 PHE A N 1
ATOM 2711 C CA . PHE A 1 348 ? -16.457 2.405 23.481 1.00 90.94 348 PHE A CA 1
ATOM 2712 C C . PHE A 1 348 ? -17.710 2.242 24.348 1.00 90.94 348 PHE A C 1
ATOM 2714 O O . PHE A 1 348 ? -18.785 1.977 23.805 1.00 90.94 348 PHE A O 1
ATOM 2721 N N . VAL A 1 349 ? -17.595 2.404 25.666 1.00 88.25 349 VAL A N 1
ATOM 2722 C CA . VAL A 1 349 ? -18.702 2.186 26.608 1.00 88.25 349 VAL A CA 1
ATOM 2723 C C . VAL A 1 349 ? -19.639 3.392 26.644 1.00 88.25 349 VAL A C 1
ATOM 2725 O O . VAL A 1 349 ? -20.843 3.227 26.459 1.00 88.25 349 VAL A O 1
ATOM 2728 N N . ASN A 1 350 ? -19.104 4.604 26.811 1.00 86.81 350 ASN A N 1
ATOM 2729 C CA . ASN A 1 350 ? -19.914 5.796 27.067 1.00 86.81 350 ASN A CA 1
ATOM 2730 C C . ASN A 1 350 ? -20.399 6.458 25.776 1.00 86.81 350 ASN A C 1
ATOM 2732 O O . ASN A 1 350 ? -21.567 6.830 25.688 1.00 86.81 350 ASN A O 1
ATOM 2736 N N . GLU A 1 351 ? -19.541 6.589 24.758 1.00 87.56 351 GLU A N 1
ATOM 2737 C CA . GLU A 1 351 ? -19.943 7.239 23.500 1.00 87.56 351 GLU A CA 1
ATOM 2738 C C . GLU A 1 351 ? -20.628 6.263 22.536 1.00 87.56 351 GLU A C 1
ATOM 2740 O O . GLU A 1 351 ? -21.601 6.627 21.873 1.00 87.56 351 GLU A O 1
ATOM 2745 N N . LYS A 1 352 ? -20.138 5.018 22.442 1.00 88.00 352 LYS A N 1
ATOM 2746 C CA . LYS A 1 352 ? -20.663 4.015 21.494 1.00 88.00 352 LYS A CA 1
ATOM 2747 C C . LYS A 1 352 ? -21.630 3.003 22.110 1.00 88.00 352 LYS A C 1
ATOM 2749 O O . LYS A 1 352 ? -22.245 2.242 21.361 1.00 88.00 352 LYS A O 1
ATOM 2754 N N . GLY A 1 353 ? -21.807 3.004 23.432 1.00 82.69 353 GLY A N 1
ATOM 2755 C CA . GLY A 1 353 ? -22.771 2.140 24.121 1.00 82.69 353 GLY A CA 1
ATOM 2756 C C . GLY A 1 353 ? -22.436 0.647 24.051 1.00 82.69 353 GLY A C 1
ATOM 2757 O O . GLY A 1 353 ? -23.341 -0.188 24.122 1.00 82.69 353 GLY A O 1
ATOM 2758 N N . ALA A 1 354 ? -21.167 0.283 23.849 1.00 85.75 354 ALA A N 1
ATOM 2759 C CA . ALA A 1 354 ? -20.752 -1.114 23.821 1.00 85.75 354 ALA A CA 1
ATOM 2760 C C . ALA A 1 354 ? -20.688 -1.671 25.250 1.00 85.75 354 ALA A C 1
ATOM 2762 O O . ALA A 1 354 ? -19.981 -1.140 26.101 1.00 85.75 354 ALA A O 1
ATOM 2763 N N . MET A 1 355 ? -21.413 -2.761 25.513 1.00 78.31 355 MET A N 1
ATOM 2764 C CA . MET A 1 355 ? -21.430 -3.381 26.838 1.00 78.31 355 MET A CA 1
ATOM 2765 C C . MET A 1 355 ? -20.101 -4.114 27.103 1.00 78.31 355 MET A C 1
ATOM 2767 O O . MET A 1 355 ? -19.734 -4.992 26.307 1.00 78.31 355 MET A O 1
ATOM 2771 N N . PRO A 1 356 ? -19.390 -3.801 28.203 1.00 78.12 356 PRO A N 1
ATOM 2772 C CA . PRO A 1 356 ? -18.207 -4.553 28.589 1.00 78.12 356 PRO A CA 1
ATOM 2773 C C . PRO A 1 356 ? -18.589 -5.985 28.997 1.00 78.12 356 PRO A C 1
ATOM 2775 O O . PRO A 1 356 ? -19.692 -6.223 29.501 1.00 78.12 356 PRO A O 1
ATOM 2778 N N . PRO A 1 357 ? -17.722 -6.979 28.758 1.00 80.25 357 PRO A N 1
ATOM 2779 C CA . PRO A 1 357 ? -17.985 -8.342 29.200 1.00 80.25 357 PRO A CA 1
ATOM 2780 C C . PRO A 1 357 ? -17.939 -8.427 30.737 1.00 80.25 357 PRO A C 1
ATOM 2782 O O . PRO A 1 357 ? -17.036 -7.899 31.380 1.00 80.25 357 PRO A O 1
ATOM 2785 N N . LEU A 1 358 ? -18.909 -9.138 31.322 1.00 72.69 358 LEU A N 1
ATOM 2786 C CA . LEU A 1 358 ? -19.124 -9.237 32.777 1.00 72.69 358 LEU A CA 1
ATOM 2787 C C . LEU A 1 358 ? -17.859 -9.609 33.569 1.00 72.69 358 LEU A C 1
ATOM 2789 O O . LEU A 1 358 ? -17.608 -9.038 34.625 1.00 72.69 358 LEU A O 1
ATOM 2793 N N . ASN A 1 359 ? -17.037 -10.517 33.038 1.00 73.12 359 ASN A N 1
ATOM 2794 C CA . ASN A 1 359 ? -15.828 -11.002 33.707 1.00 73.12 359 ASN A CA 1
ATOM 2795 C C . ASN A 1 359 ? -14.794 -9.892 33.964 1.00 73.12 359 ASN A C 1
ATOM 2797 O O . ASN A 1 359 ? -14.099 -9.934 34.974 1.00 73.12 359 ASN A O 1
ATOM 2801 N N . GLU A 1 360 ? -14.696 -8.909 33.066 1.00 69.94 360 GLU A N 1
ATOM 2802 C CA . GLU A 1 360 ? -13.722 -7.810 33.158 1.00 69.94 360 GLU A CA 1
ATOM 2803 C C . GLU A 1 360 ? -14.241 -6.682 34.062 1.00 69.94 360 GLU A C 1
ATOM 2805 O O . GLU A 1 360 ? -13.477 -6.113 34.835 1.00 69.94 360 GLU A O 1
ATOM 2810 N N . ILE A 1 361 ? -15.558 -6.438 34.071 1.00 69.31 361 ILE A N 1
ATOM 2811 C CA . ILE A 1 361 ? -16.209 -5.536 35.042 1.00 69.31 361 ILE A CA 1
ATOM 2812 C C . ILE A 1 361 ? -15.973 -6.038 36.475 1.00 69.31 361 ILE A C 1
ATOM 2814 O O . ILE A 1 361 ? -15.664 -5.261 37.373 1.00 69.31 361 ILE A O 1
ATOM 2818 N N . MET A 1 362 ? -16.072 -7.354 36.686 1.00 63.28 362 MET A N 1
ATOM 2819 C CA . MET A 1 362 ? -15.820 -7.984 37.987 1.00 63.28 362 MET A CA 1
ATOM 2820 C C . MET A 1 362 ? -14.342 -7.977 38.408 1.00 63.28 362 MET A C 1
ATOM 2822 O O . MET A 1 362 ? -14.058 -8.218 39.582 1.00 63.28 362 MET A O 1
ATOM 2826 N N . ALA A 1 363 ? -13.413 -7.759 37.473 1.00 65.31 363 ALA A N 1
ATOM 2827 C CA . ALA A 1 363 ? -11.991 -7.600 37.769 1.00 65.31 363 ALA A CA 1
ATOM 2828 C C . ALA A 1 363 ? -11.669 -6.161 38.203 1.00 65.31 363 ALA A C 1
ATOM 2830 O O . ALA A 1 363 ? -10.920 -5.983 39.151 1.00 65.31 363 ALA A O 1
ATOM 2831 N N . LEU A 1 364 ? -12.308 -5.159 37.584 1.00 63.62 364 LEU A N 1
ATOM 2832 C CA . LEU A 1 364 ? -12.166 -3.737 37.938 1.00 63.62 364 LEU A CA 1
ATOM 2833 C C . LEU A 1 364 ? -12.739 -3.373 39.319 1.00 63.62 364 LEU A C 1
ATOM 2835 O O . LEU A 1 364 ? -12.331 -2.382 39.904 1.00 63.62 364 LEU A O 1
ATOM 2839 N N . GLY A 1 365 ? -13.699 -4.143 39.838 1.00 58.78 365 GLY A N 1
ATOM 2840 C CA . GLY A 1 365 ? -14.308 -3.904 41.154 1.00 58.78 365 GLY A CA 1
ATOM 2841 C C . GLY A 1 365 ? -13.576 -4.541 42.343 1.00 58.78 365 GLY A C 1
ATOM 2842 O O . GLY A 1 365 ? -14.173 -4.630 43.415 1.00 58.78 365 GLY A O 1
ATOM 2843 N N . ARG A 1 366 ? -12.358 -5.070 42.153 1.00 53.81 366 ARG A N 1
ATOM 2844 C CA . ARG A 1 366 ? -11.566 -5.723 43.216 1.00 53.81 366 ARG A CA 1
ATOM 2845 C C . ARG A 1 366 ? -10.368 -4.915 43.715 1.00 53.81 366 ARG A C 1
ATOM 2847 O O . ARG A 1 366 ? -9.699 -5.408 44.621 1.00 53.81 366 ARG A O 1
ATOM 2854 N N . ASP A 1 367 ? -10.139 -3.728 43.163 1.00 43.19 367 ASP A N 1
ATOM 2855 C CA . ASP A 1 367 ? -9.053 -2.830 43.569 1.00 43.19 367 ASP A CA 1
ATOM 2856 C C . ASP A 1 367 ? -9.544 -1.721 44.508 1.00 43.19 367 ASP A C 1
ATOM 2858 O O . ASP A 1 367 ? -10.646 -1.170 44.262 1.00 43.19 367 ASP A O 1
#

Secondary structure (DSSP, 8-state):
---PPPP------S-------------------------------------------PPPS-------PPPP-------GGGS-HHHHHHHHHHH--TTGGGS-HHHHHHHHS--HHHHHHHHHHHTTTS-HHHHHHHHTTSTT--HHHHHHHHHHHHHHTTPPPPGGGGSTTS---------------------PPPPSSPPP---S--GGGGTSPP-TTS-SS-HHHHHHHHHH---TTHHHHHHHHHHHHTT-HHHHHHHHHTT--TTHHHHHHHHHHHHTT-HHHHHHHHSPPTTTT----S----------------SSPPPHHHHHHHHHSSS--HHHHHIIIIIT-PPPPHHHHHHHTT-

Organism: NCBI:txid143232

InterPro domains:
  IPR036770 Ankyrin repeat-containing domain superfamily [G3DSA:1.25.40.20] (115-302)
  IPR036770 Ankyrin repeat-containing domain superfamily [SSF48403] (228-295)

pLDDT: mean 71.77, std 22.67, range [28.83, 96.0]

Radius of gyration: 35.03 Å; chains: 1; bounding box: 124×76×90 Å